Protein AF-A0A4D4MZA6-F1 (afdb_monomer)

Foldseek 3Di:
DDPVVVVVVVVVVVVVVVCVVVCVVCVQVVQQVVAQVQALHCLAHSVLVVLFDDPQKTWDHKDWDDDLVQLKIKIWTWIARPDPGDIDTQKTKMKGQDPVVVVVVVCVQPPPPDDWFWADAWPPFAFIQTQQLKTKHKFFQPQVQADPVRHTTIMIMIMHGDPSTNQFAFLSNVSSRLSNSQVSCVVNVRPTDRDDDDPGNRGGGRDNRNDDPDPPPPDDPPPPPPDDPPDDDPDDDPDDPDDDPDDDDDDDDDDDDDDDDDDDDD

Mean predicted aligned error: 15.17 Å

Radius of gyration: 28.89 Å; Cα contacts (8 Å, |Δi|>4): 393; chains: 1; bounding box: 54×80×99 Å

Solvent-accessible surface area (backbone atoms only — not comparable to full-atom values): 15591 Å² total; per-residue (Å²): 132,62,74,67,60,55,50,53,52,51,53,52,52,52,51,47,52,52,51,54,57,52,47,66,74,41,47,65,61,54,44,27,53,60,40,39,69,45,24,51,82,53,22,36,51,47,76,48,51,66,51,30,56,46,88,75,51,44,52,73,46,54,51,65,49,75,40,76,96,60,36,33,40,37,28,38,33,31,28,29,50,57,97,83,49,71,74,44,60,48,33,43,35,40,31,28,46,37,63,71,61,40,53,53,59,44,41,74,54,55,46,94,86,63,86,63,38,63,38,73,39,57,68,75,48,54,42,32,27,29,50,84,46,26,43,35,39,52,45,61,11,66,68,61,40,54,46,100,86,69,45,77,27,40,38,40,29,40,32,38,59,35,93,73,39,41,35,69,50,61,9,37,51,56,50,41,41,39,37,36,46,42,45,47,27,63,77,66,50,21,64,43,79,76,69,76,81,37,74,60,26,41,60,31,50,64,68,53,44,66,67,71,94,54,102,64,75,90,64,83,87,75,73,78,75,73,82,66,90,88,68,81,76,88,76,77,80,88,88,72,96,66,83,75,98,77,74,90,74,89,75,88,82,91,78,92,80,88,82,83,89,78,85,82,86,131

Nearest PDB structures (foldseek):
  1ysq-assembly1_A  TM=4.188E-01  e=9.452E-01  Escherichia coli
  9djt-assembly2_E  TM=2.466E-01  e=8.739E+00  Homo sapiens
  2chc-assembly1_A  TM=1.804E-01  e=5.087E+00  Mycobacterium tuberculosis H37Rv

pLDDT: mean 74.98, std 20.64, range [30.64, 96.38]

Sequence (266 aa):
MNPRTRRLLTWSVAAAVVLSGGAWTAEPYVQDWAVARDVCDGAVSRDTVDQLIPEDTHLKESRGRQIEQLGTYTCVLTAKQGDHARDWDLLAMSAYTRRDDQDLAFFDSFPEYGSATHTVLPGGLPGFVDRFRDVVLQVPCPDLGKDAEGRARRLVSRVSFAEDALVGAGGTAYRAAVSFTNTASKRLGCGADPLTLTRTAAAAALADPGRSDDPRGWFSPTRRRRPVPGLPEPACPTGWTGGCPGKAARRHRSRPATWTCRRRRG

Secondary structure (DSSP, 8-state):
--HHHHHHHHHHHHHHHHHHHHHHHHHHHHHHHHHHTTTTTTTS-HHHHHTTSPTTEEEEEEEEEEEGGGTEEEEEEEEEETTTSPPEEEEEEEEE-SHHHHHHHHHHHS-SSS----EEPGGG-SEEE-TT--EEEEEE-STT-B-TTSPBPEEEEEEEE-TTS-TTSTTHHHHHHHHHHHHHHHHTT--PPPP---HHHHHPPPP-SS--S-TTTT----S--PPPTTPPP-PPPTT--S--TT----------------PPP-

Structure (mmCIF, N/CA/C/O backbone):
data_AF-A0A4D4MZA6-F1
#
_entry.id   AF-A0A4D4MZA6-F1
#
loop_
_atom_site.group_PDB
_atom_site.id
_atom_site.type_symbol
_atom_site.label_atom_id
_atom_site.label_alt_id
_atom_site.label_comp_id
_atom_site.label_asym_id
_atom_site.label_entity_id
_atom_site.label_seq_id
_atom_site.pdbx_PDB_ins_code
_atom_site.Cartn_x
_atom_site.Cartn_y
_atom_site.Cartn_z
_atom_site.occupancy
_atom_site.B_iso_or_equiv
_atom_site.auth_seq_id
_atom_site.auth_comp_id
_atom_site.auth_asym_id
_atom_site.auth_atom_id
_atom_site.pdbx_PDB_model_num
ATOM 1 N N . MET A 1 1 ? 21.484 27.034 -55.627 1.00 57.16 1 MET A N 1
ATOM 2 C CA . MET A 1 1 ? 21.253 26.642 -54.216 1.00 57.16 1 MET A CA 1
ATOM 3 C C . MET A 1 1 ? 22.581 26.751 -53.474 1.00 57.16 1 MET A C 1
ATOM 5 O O . MET A 1 1 ? 23.556 26.166 -53.926 1.00 57.16 1 MET A O 1
ATOM 9 N N . ASN A 1 2 ? 22.662 27.584 -52.436 1.00 68.25 2 ASN A N 1
ATOM 10 C CA . ASN A 1 2 ? 23.925 27.965 -51.791 1.00 68.25 2 ASN A CA 1
ATOM 11 C C . ASN A 1 2 ? 24.508 26.765 -50.991 1.00 68.25 2 ASN A C 1
ATOM 13 O O . ASN A 1 2 ? 23.758 26.114 -50.264 1.00 68.25 2 ASN A O 1
ATOM 17 N N . PRO A 1 3 ? 25.808 26.421 -51.078 1.00 70.38 3 PRO A N 1
ATOM 18 C CA . PRO A 1 3 ? 26.388 25.272 -50.359 1.00 70.38 3 PRO A CA 1
ATOM 19 C C . PRO A 1 3 ? 26.167 25.296 -48.836 1.00 70.38 3 PRO A C 1
ATOM 21 O O . PRO A 1 3 ? 26.086 24.242 -48.203 1.00 70.38 3 PRO A O 1
ATOM 24 N N . ARG A 1 4 ? 26.004 26.488 -48.244 1.00 71.56 4 ARG A N 1
ATOM 25 C CA . ARG A 1 4 ? 25.686 26.659 -46.816 1.00 71.56 4 ARG A CA 1
ATOM 26 C C . ARG A 1 4 ? 24.278 26.185 -46.446 1.00 71.56 4 ARG A C 1
ATOM 28 O O . ARG A 1 4 ? 24.131 25.527 -45.419 1.00 71.56 4 ARG A O 1
ATOM 35 N N . THR A 1 5 ? 23.265 26.447 -47.277 1.00 74.12 5 THR A N 1
ATOM 36 C CA . THR A 1 5 ? 21.896 25.975 -47.006 1.00 74.12 5 THR A CA 1
ATOM 37 C C . THR A 1 5 ? 21.784 24.466 -47.152 1.00 74.12 5 THR A C 1
ATOM 39 O O . THR A 1 5 ? 21.076 23.844 -46.370 1.00 74.12 5 THR A O 1
ATOM 42 N N . ARG A 1 6 ? 22.540 23.852 -48.073 1.00 74.81 6 ARG A N 1
ATOM 43 C CA . ARG A 1 6 ? 22.561 22.389 -48.225 1.00 74.81 6 ARG A CA 1
ATOM 44 C C . ARG A 1 6 ? 23.160 21.695 -47.000 1.00 74.81 6 ARG A C 1
ATOM 46 O O . ARG A 1 6 ? 22.566 20.742 -46.522 1.00 74.81 6 ARG A O 1
ATOM 53 N N . ARG A 1 7 ? 24.276 22.209 -46.457 1.00 74.81 7 ARG A N 1
ATOM 54 C CA . ARG A 1 7 ? 24.866 21.686 -45.212 1.00 74.81 7 ARG A CA 1
ATOM 55 C C . ARG A 1 7 ? 23.891 21.799 -44.045 1.00 74.81 7 ARG A C 1
ATOM 57 O O . ARG A 1 7 ? 23.640 20.787 -43.407 1.00 74.81 7 ARG A O 1
ATOM 64 N N . LEU A 1 8 ? 23.328 22.982 -43.788 1.00 76.88 8 LEU A N 1
ATOM 65 C CA . LEU A 1 8 ? 22.387 23.181 -42.676 1.00 76.88 8 LEU A CA 1
ATOM 66 C C . LEU A 1 8 ? 21.216 22.193 -42.735 1.00 76.88 8 LEU A C 1
ATOM 68 O O . LEU A 1 8 ? 20.906 21.566 -41.730 1.00 76.88 8 LEU A O 1
ATOM 72 N N . LEU A 1 9 ? 20.648 21.975 -43.923 1.00 81.56 9 LEU A N 1
ATOM 73 C CA . LEU A 1 9 ? 19.556 21.023 -44.118 1.00 81.56 9 LEU A CA 1
ATOM 74 C C . LEU A 1 9 ? 19.982 19.578 -43.809 1.00 81.56 9 LEU A C 1
ATOM 76 O O . LEU A 1 9 ? 19.243 18.859 -43.145 1.00 81.56 9 LEU A O 1
ATOM 80 N N . THR A 1 10 ? 21.187 19.161 -44.216 1.00 79.81 10 THR A N 1
ATOM 81 C CA . THR A 1 10 ? 21.718 17.830 -43.876 1.00 79.81 10 THR A CA 1
ATOM 82 C C . THR A 1 10 ? 21.910 17.654 -42.369 1.00 79.81 10 THR A C 1
ATOM 84 O O . THR A 1 10 ? 21.546 16.610 -41.837 1.00 79.81 10 THR A O 1
ATOM 87 N N . TRP A 1 11 ? 22.438 18.665 -41.670 1.00 84.81 11 TRP A N 1
ATOM 88 C CA . TRP A 1 11 ? 22.611 18.621 -40.212 1.00 84.81 11 TRP A CA 1
ATOM 89 C C . TRP A 1 11 ? 21.267 18.567 -39.483 1.00 84.81 11 TRP A C 1
ATOM 91 O O . TRP A 1 11 ? 21.117 17.779 -38.555 1.00 84.81 11 TRP A O 1
ATOM 101 N N . SER A 1 12 ? 20.275 19.342 -39.927 1.00 81.12 12 SER A N 1
ATOM 102 C CA . SER A 1 12 ? 18.927 19.313 -39.354 1.00 81.12 12 SER A CA 1
ATOM 103 C C . SER A 1 12 ? 18.240 17.963 -39.557 1.00 81.12 12 SER A C 1
ATOM 105 O O . SER A 1 12 ? 17.648 17.443 -38.618 1.00 81.12 12 SER A O 1
ATOM 107 N N . VAL A 1 13 ? 18.351 17.366 -40.748 1.00 81.31 13 VAL A N 1
ATOM 108 C CA . VAL A 1 13 ? 17.790 16.033 -41.024 1.00 81.31 13 VAL A CA 1
ATOM 109 C C . VAL A 1 13 ? 18.506 14.961 -40.202 1.00 81.31 13 VAL A C 1
ATOM 111 O O . VAL A 1 13 ? 17.845 14.122 -39.603 1.00 81.31 13 VAL A O 1
ATOM 114 N N . ALA A 1 14 ? 19.837 15.008 -40.111 1.00 79.69 14 ALA A N 1
ATOM 115 C CA . ALA A 1 14 ? 20.598 14.067 -39.292 1.00 79.69 14 ALA A CA 1
ATOM 116 C C . ALA A 1 14 ? 20.238 14.185 -37.802 1.00 79.69 14 ALA A C 1
ATOM 118 O O . ALA A 1 14 ? 20.009 13.172 -37.147 1.00 79.69 14 ALA A O 1
ATOM 119 N N . ALA A 1 15 ? 20.119 15.410 -37.281 1.00 80.69 15 ALA A N 1
ATOM 120 C CA . ALA A 1 15 ? 19.679 15.650 -35.910 1.00 80.69 15 ALA A CA 1
ATOM 121 C C . ALA A 1 15 ? 18.252 15.138 -35.674 1.00 80.69 15 ALA A C 1
ATOM 123 O O . ALA A 1 15 ? 18.009 14.484 -34.667 1.00 80.69 15 ALA A O 1
ATOM 124 N N . ALA A 1 16 ? 17.329 15.372 -36.612 1.00 80.50 16 ALA A N 1
ATOM 125 C CA . ALA A 1 16 ? 15.967 14.857 -36.522 1.00 80.50 16 ALA A CA 1
ATOM 126 C C . ALA A 1 16 ? 15.946 13.323 -36.485 1.00 80.50 16 ALA A C 1
ATOM 128 O O . ALA A 1 16 ? 15.314 12.760 -35.605 1.00 80.50 16 ALA A O 1
ATOM 129 N N . VAL A 1 17 ? 16.694 12.643 -37.360 1.00 79.38 17 VAL A N 1
ATOM 130 C CA . VAL A 1 17 ? 16.766 11.171 -37.378 1.00 79.38 17 VAL A CA 1
ATOM 131 C C . VAL A 1 17 ? 17.346 10.617 -36.075 1.00 79.38 17 VAL A C 1
ATOM 133 O O . VAL A 1 17 ? 16.808 9.654 -35.535 1.00 79.38 17 VAL A O 1
ATOM 136 N N . VAL A 1 18 ? 18.404 11.232 -35.536 1.00 79.50 18 VAL A N 1
ATOM 137 C CA . VAL A 1 18 ? 19.003 10.809 -34.259 1.00 79.50 18 VAL A CA 1
ATOM 138 C C . VAL A 1 18 ? 18.040 11.037 -33.094 1.00 79.50 18 VAL A C 1
ATOM 140 O O . VAL A 1 18 ? 17.897 10.160 -32.246 1.00 79.50 18 VAL A O 1
ATOM 143 N N . LEU A 1 19 ? 17.343 12.174 -33.062 1.00 76.25 19 LEU A N 1
ATOM 144 C CA . LEU A 1 19 ? 16.351 12.467 -32.027 1.00 76.25 19 LEU A CA 1
ATOM 145 C C . LEU A 1 19 ? 15.137 11.537 -32.126 1.00 76.25 19 LEU A C 1
ATOM 147 O O . LEU A 1 19 ? 14.673 11.050 -31.102 1.00 76.25 19 LEU A O 1
ATOM 151 N N . SER A 1 20 ? 14.655 11.238 -33.334 1.00 68.12 20 SER A N 1
ATOM 152 C CA . SER A 1 20 ? 13.560 10.288 -33.551 1.00 68.12 20 SER A CA 1
ATOM 153 C C . SER A 1 20 ? 13.957 8.858 -33.179 1.00 68.12 20 SER A C 1
ATOM 155 O O . SER A 1 20 ? 13.184 8.167 -32.524 1.00 68.12 20 SER A O 1
ATOM 157 N N . GLY A 1 21 ? 15.168 8.421 -33.542 1.00 71.00 21 GLY A N 1
ATOM 158 C CA . GLY A 1 21 ? 15.683 7.099 -33.176 1.00 71.00 21 GLY A CA 1
ATOM 159 C C . GLY A 1 21 ? 15.911 6.951 -31.670 1.00 71.00 21 GLY A C 1
ATOM 160 O O . GLY A 1 21 ? 15.527 5.942 -31.088 1.00 71.00 21 GLY A O 1
ATOM 161 N N . GLY A 1 22 ? 16.469 7.980 -31.024 1.00 66.94 22 GLY A N 1
ATOM 162 C CA . GLY A 1 22 ? 16.662 8.001 -29.573 1.00 66.94 22 GLY A CA 1
ATOM 163 C C . GLY A 1 22 ? 15.349 8.075 -28.788 1.00 66.94 22 GLY A C 1
ATOM 164 O O . GLY A 1 22 ? 15.229 7.443 -27.739 1.00 66.94 22 GLY A O 1
ATOM 165 N N . ALA A 1 23 ? 14.346 8.791 -29.306 1.00 64.56 23 ALA A N 1
ATOM 166 C CA . ALA A 1 23 ? 13.026 8.884 -28.682 1.00 64.56 23 ALA A CA 1
ATOM 167 C C . ALA A 1 23 ? 12.333 7.517 -28.591 1.00 64.56 23 ALA A C 1
ATOM 169 O O . ALA A 1 23 ? 11.771 7.200 -27.548 1.00 64.56 23 ALA A O 1
ATOM 170 N N . TRP A 1 24 ? 12.443 6.685 -29.632 1.00 62.88 24 TRP A N 1
ATOM 171 C CA . TRP A 1 24 ? 11.825 5.355 -29.645 1.00 62.88 24 TRP A CA 1
ATOM 172 C C . TRP A 1 24 ? 12.423 4.414 -28.589 1.00 62.88 24 TRP A C 1
ATOM 174 O O . TRP A 1 24 ? 11.705 3.655 -27.950 1.00 62.88 24 TRP A O 1
ATOM 184 N N . THR A 1 25 ? 13.729 4.514 -28.326 1.00 67.56 25 THR A N 1
ATOM 185 C CA . THR A 1 25 ? 14.382 3.720 -27.269 1.00 67.56 25 THR A CA 1
ATOM 186 C C . THR A 1 25 ? 14.121 4.239 -25.852 1.00 67.56 25 THR A C 1
ATOM 188 O O . THR A 1 25 ? 14.259 3.490 -24.890 1.00 67.56 25 THR A O 1
ATOM 191 N N . ALA A 1 26 ? 13.768 5.519 -25.702 1.00 69.69 26 ALA A N 1
ATOM 192 C CA . ALA A 1 26 ? 13.556 6.147 -24.397 1.00 69.69 26 ALA A CA 1
ATOM 193 C C . ALA A 1 26 ? 12.104 6.050 -23.898 1.00 69.69 26 ALA A C 1
ATOM 195 O O . ALA A 1 26 ? 11.863 6.230 -22.705 1.00 69.69 26 ALA A O 1
ATOM 196 N N . GLU A 1 27 ? 11.150 5.769 -24.787 1.00 72.81 27 GLU A N 1
ATOM 197 C CA . GLU A 1 27 ? 9.716 5.696 -24.487 1.00 72.81 27 GLU A CA 1
ATOM 198 C C . GLU A 1 27 ? 9.363 4.813 -23.271 1.00 72.81 27 GLU A C 1
ATOM 200 O O . GLU A 1 27 ? 8.712 5.341 -22.361 1.00 72.81 27 GLU A O 1
ATOM 205 N N . PRO A 1 28 ? 9.838 3.551 -23.149 1.00 72.88 28 PRO A N 1
ATOM 206 C CA . PRO A 1 28 ? 9.502 2.719 -21.989 1.00 72.88 28 PRO A CA 1
ATOM 207 C C . PRO A 1 28 ? 10.051 3.296 -20.678 1.00 72.88 28 PRO A C 1
ATOM 209 O O . PRO A 1 28 ? 9.358 3.305 -19.669 1.00 72.88 28 PRO A O 1
ATOM 212 N N . TYR A 1 29 ? 11.249 3.885 -20.691 1.00 73.12 29 TYR A N 1
ATOM 213 C CA . TYR A 1 29 ? 11.849 4.484 -19.494 1.00 73.12 29 TYR A CA 1
ATOM 214 C C . TYR A 1 29 ? 11.121 5.748 -19.027 1.00 73.12 29 TYR A C 1
ATOM 216 O O . TYR A 1 29 ? 11.011 6.004 -17.825 1.00 73.12 29 TYR A O 1
ATOM 224 N N . VAL A 1 30 ? 10.631 6.562 -19.967 1.00 78.56 30 VAL A N 1
ATOM 225 C CA . VAL A 1 30 ? 9.827 7.749 -19.644 1.00 78.56 30 VAL A CA 1
ATOM 226 C C . VAL A 1 30 ? 8.478 7.327 -19.068 1.00 78.56 30 VAL A C 1
ATOM 228 O O . VAL A 1 30 ? 8.027 7.927 -18.089 1.00 78.56 30 VAL A O 1
ATOM 231 N N . GLN A 1 31 ? 7.861 6.288 -19.634 1.00 80.56 31 GLN A N 1
ATOM 232 C CA . GLN A 1 31 ? 6.619 5.717 -19.122 1.00 80.56 31 GLN A CA 1
ATOM 233 C C . GLN A 1 31 ? 6.806 5.139 -17.716 1.00 80.56 31 GLN A C 1
ATOM 235 O O . GLN A 1 31 ? 6.065 5.524 -16.811 1.00 80.56 31 GLN A O 1
ATOM 240 N N . ASP A 1 32 ? 7.834 4.317 -17.505 1.00 80.19 32 ASP A N 1
ATOM 241 C CA . ASP A 1 32 ? 8.166 3.738 -16.201 1.00 80.19 32 ASP A CA 1
ATOM 242 C C . ASP A 1 32 ? 8.314 4.821 -15.141 1.00 80.19 32 ASP A C 1
ATOM 244 O O . ASP A 1 32 ? 7.722 4.755 -14.067 1.00 80.19 32 ASP A O 1
ATOM 248 N N . TRP A 1 33 ? 9.066 5.871 -15.461 1.00 78.81 33 TRP A N 1
ATOM 249 C CA . TRP A 1 33 ? 9.281 6.982 -14.550 1.00 78.81 33 TRP A CA 1
ATOM 250 C C . TRP A 1 33 ? 8.007 7.781 -14.268 1.00 78.81 33 TRP A C 1
ATOM 252 O O . TRP A 1 33 ? 7.803 8.226 -13.136 1.00 78.81 33 TRP A O 1
ATOM 262 N N . ALA A 1 34 ? 7.152 7.978 -15.273 1.00 82.56 34 ALA A N 1
ATOM 263 C CA . ALA A 1 34 ? 5.881 8.671 -15.102 1.00 82.56 34 ALA A CA 1
ATOM 264 C C . ALA A 1 34 ? 4.933 7.872 -14.197 1.00 82.56 34 ALA A C 1
ATOM 266 O O . ALA A 1 34 ? 4.341 8.450 -13.287 1.00 82.56 34 ALA A O 1
ATOM 267 N N . VAL A 1 35 ? 4.845 6.552 -14.393 1.00 83.31 35 VAL A N 1
ATOM 268 C CA . VAL A 1 35 ? 4.013 5.657 -13.576 1.00 83.31 35 VAL A CA 1
ATOM 269 C C . VAL A 1 35 ? 4.578 5.529 -12.161 1.00 83.31 35 VAL A C 1
ATOM 271 O O . VAL A 1 35 ? 3.842 5.709 -11.195 1.00 83.31 35 VAL A O 1
ATOM 274 N N . ALA A 1 36 ? 5.886 5.297 -12.018 1.00 81.31 36 ALA A N 1
ATOM 275 C CA . ALA A 1 36 ? 6.556 5.089 -10.733 1.00 81.31 36 ALA A CA 1
ATOM 276 C C . ALA A 1 36 ? 6.450 6.289 -9.775 1.00 81.31 36 ALA A C 1
ATOM 278 O O . ALA A 1 36 ? 6.556 6.129 -8.559 1.00 81.31 36 ALA A O 1
ATOM 279 N N . ARG A 1 37 ? 6.268 7.503 -10.306 1.00 79.19 37 ARG A N 1
ATOM 280 C CA . ARG A 1 37 ? 6.181 8.736 -9.511 1.00 79.19 37 ARG A CA 1
ATOM 281 C C . ARG A 1 37 ? 4.917 8.857 -8.680 1.00 79.19 37 ARG A C 1
ATOM 283 O O . ARG A 1 37 ? 4.973 9.492 -7.631 1.00 79.19 37 ARG A O 1
ATOM 290 N N . ASP A 1 38 ? 3.816 8.295 -9.158 1.00 82.38 38 ASP A N 1
ATOM 291 C CA . ASP A 1 38 ? 2.501 8.470 -8.543 1.00 82.38 38 ASP A CA 1
ATOM 292 C C . ASP A 1 38 ? 1.745 7.143 -8.427 1.00 82.38 38 ASP A C 1
ATOM 294 O O . ASP A 1 38 ? 0.524 7.072 -8.564 1.00 82.38 38 ASP A O 1
ATOM 298 N N . VAL A 1 39 ? 2.483 6.057 -8.172 1.00 85.12 39 VAL A N 1
ATOM 299 C CA . VAL A 1 39 ? 1.888 4.731 -7.988 1.00 85.12 39 VAL A CA 1
ATOM 300 C C . VAL A 1 39 ? 0.905 4.780 -6.832 1.00 85.12 39 VAL A C 1
ATOM 302 O O . VAL A 1 39 ? 1.281 5.002 -5.674 1.00 85.12 39 VAL A O 1
ATOM 305 N N . CYS A 1 40 ? -0.359 4.520 -7.162 1.00 84.81 40 CYS A N 1
ATOM 306 C CA . CYS A 1 40 ? -1.449 4.491 -6.201 1.00 84.81 40 CYS A CA 1
ATOM 307 C C . CYS A 1 40 ? -1.552 5.785 -5.387 1.00 84.81 40 CYS A C 1
ATOM 309 O O . CYS A 1 40 ? -1.721 5.735 -4.163 1.00 84.81 40 CYS A O 1
ATOM 311 N N . ASP A 1 41 ? -1.403 6.922 -6.076 1.00 83.12 41 ASP A N 1
ATOM 312 C CA . ASP A 1 41 ? -1.450 8.274 -5.514 1.00 83.12 41 ASP A CA 1
ATOM 313 C C . ASP A 1 41 ? -0.369 8.482 -4.437 1.00 83.12 41 ASP A C 1
ATOM 315 O O . ASP A 1 41 ? -0.620 8.946 -3.319 1.00 83.12 41 ASP A O 1
ATOM 319 N N . GLY A 1 42 ? 0.841 8.011 -4.748 1.00 83.62 42 GLY A N 1
ATOM 320 C CA . GLY A 1 42 ? 2.006 8.054 -3.866 1.00 83.62 42 GLY A CA 1
ATOM 321 C C . GLY A 1 42 ? 1.967 7.062 -2.699 1.00 83.62 42 GLY A C 1
ATOM 322 O O . GLY A 1 42 ? 2.804 7.143 -1.799 1.00 83.62 42 GLY A O 1
ATOM 323 N N . ALA A 1 43 ? 1.021 6.119 -2.681 1.00 86.19 43 ALA A N 1
ATOM 324 C CA . ALA A 1 43 ? 0.945 5.099 -1.638 1.00 86.19 43 ALA A CA 1
ATOM 325 C C . ALA A 1 43 ? 2.127 4.124 -1.654 1.00 86.19 43 ALA A C 1
ATOM 327 O O . ALA A 1 43 ? 2.427 3.534 -0.618 1.00 86.19 43 ALA A O 1
ATOM 328 N N . VAL A 1 44 ? 2.810 3.955 -2.787 1.00 87.31 44 VAL A N 1
ATOM 329 C CA . VAL A 1 44 ? 4.002 3.106 -2.893 1.00 87.31 44 VAL A CA 1
ATOM 330 C C . VAL A 1 44 ? 5.155 3.958 -3.395 1.00 87.31 44 VAL A C 1
ATOM 332 O O . VAL A 1 44 ? 5.062 4.580 -4.449 1.00 87.31 44 VAL A O 1
ATOM 335 N N . SER A 1 45 ? 6.247 4.006 -2.630 1.00 86.75 45 SER A N 1
ATOM 336 C CA . SER A 1 45 ? 7.420 4.772 -3.041 1.00 86.75 45 SER A CA 1
ATOM 337 C C . SER A 1 45 ? 8.100 4.120 -4.239 1.00 86.75 45 SER A C 1
ATOM 339 O O . SER A 1 45 ? 8.151 2.892 -4.333 1.00 86.75 45 SER A O 1
ATOM 341 N N . ARG A 1 46 ? 8.707 4.939 -5.100 1.00 85.50 46 ARG A N 1
ATOM 342 C CA . ARG A 1 46 ? 9.512 4.462 -6.228 1.00 85.50 46 ARG A CA 1
ATOM 343 C C . ARG A 1 46 ? 10.553 3.423 -5.804 1.00 85.50 46 ARG A C 1
ATOM 345 O O . ARG A 1 46 ? 10.580 2.348 -6.376 1.00 85.50 46 ARG A O 1
ATOM 352 N N . ASP A 1 47 ? 11.308 3.680 -4.736 1.00 86.56 47 ASP A N 1
ATOM 353 C CA . ASP A 1 47 ? 12.312 2.727 -4.235 1.00 86.56 47 ASP A CA 1
ATOM 354 C C . ASP A 1 47 ? 11.710 1.373 -3.828 1.00 86.56 47 ASP A C 1
ATOM 356 O O . ASP A 1 47 ? 12.395 0.354 -3.854 1.00 86.56 47 ASP A O 1
ATOM 360 N N . THR A 1 48 ? 10.447 1.356 -3.391 1.00 87.88 48 THR A N 1
ATOM 361 C CA . THR A 1 48 ? 9.728 0.118 -3.063 1.00 87.88 48 THR A CA 1
ATOM 362 C C . THR A 1 48 ? 9.284 -0.587 -4.339 1.00 87.88 48 THR A C 1
ATOM 364 O O . THR A 1 48 ? 9.431 -1.798 -4.426 1.00 87.88 48 THR A O 1
ATOM 367 N N . VAL A 1 49 ? 8.797 0.158 -5.333 1.00 87.25 49 VAL A N 1
ATOM 368 C CA . VAL A 1 49 ? 8.431 -0.371 -6.655 1.00 87.25 49 VAL A CA 1
ATOM 369 C C . VAL A 1 49 ? 9.651 -0.976 -7.357 1.00 87.25 49 VAL A C 1
ATOM 371 O O . VAL A 1 49 ? 9.597 -2.133 -7.760 1.00 87.25 49 VAL 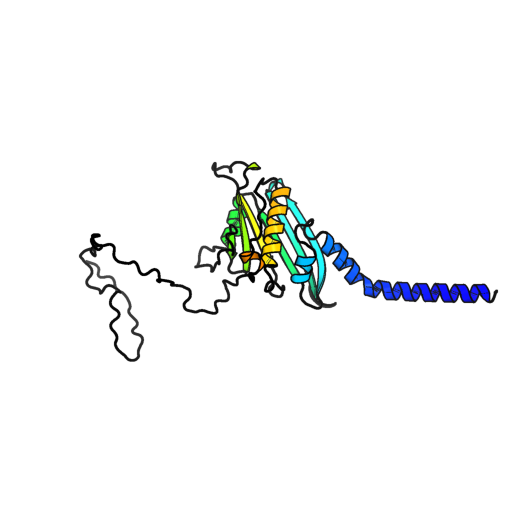A O 1
ATOM 374 N N . ASP A 1 50 ? 10.780 -0.268 -7.385 1.00 87.19 50 ASP A N 1
ATOM 375 C CA . ASP A 1 50 ? 12.040 -0.726 -7.988 1.00 87.19 50 ASP A CA 1
ATOM 376 C C . ASP A 1 50 ? 12.571 -2.014 -7.325 1.00 87.19 50 ASP A C 1
ATOM 378 O O . ASP A 1 50 ? 13.238 -2.820 -7.962 1.00 87.19 50 ASP A O 1
ATOM 382 N N . GLN A 1 51 ? 12.253 -2.240 -6.044 1.00 87.12 51 GLN A N 1
ATOM 383 C CA . GLN A 1 51 ? 12.604 -3.468 -5.319 1.00 87.12 51 GLN A CA 1
ATOM 384 C C . GLN A 1 51 ? 11.613 -4.619 -5.526 1.00 87.12 51 GLN A C 1
ATOM 386 O O . GLN A 1 51 ? 11.906 -5.729 -5.092 1.00 87.12 51 GLN A O 1
ATOM 391 N N . LEU A 1 52 ? 10.440 -4.365 -6.112 1.00 85.62 52 LEU A N 1
ATOM 392 C CA . LEU A 1 52 ? 9.424 -5.381 -6.409 1.00 85.62 52 LEU A CA 1
ATOM 393 C C . LEU A 1 52 ? 9.497 -5.862 -7.858 1.00 85.62 52 LEU A C 1
ATOM 395 O O . LEU A 1 52 ? 9.141 -7.010 -8.120 1.00 85.62 52 LEU A O 1
ATOM 399 N N . ILE A 1 53 ? 9.924 -4.994 -8.777 1.00 86.44 53 ILE A N 1
ATOM 400 C CA . ILE A 1 53 ? 9.944 -5.265 -10.213 1.00 86.44 53 ILE A CA 1
ATOM 401 C C . ILE A 1 53 ? 11.027 -6.314 -10.544 1.00 86.44 53 ILE A C 1
ATOM 403 O O . ILE A 1 53 ? 12.192 -6.106 -10.196 1.00 86.44 53 ILE A O 1
ATOM 407 N N . PRO A 1 54 ? 10.676 -7.426 -11.218 1.00 83.88 54 PRO A N 1
ATOM 408 C CA . PRO A 1 54 ? 11.652 -8.374 -11.757 1.00 83.88 54 PRO A CA 1
ATOM 409 C C . PRO A 1 54 ? 12.559 -7.735 -12.818 1.00 83.88 54 PRO A C 1
ATOM 411 O O . PRO A 1 54 ? 12.197 -6.739 -13.441 1.00 83.88 54 PRO A O 1
ATOM 414 N N . GLU A 1 55 ? 13.715 -8.339 -13.094 1.00 81.56 55 GLU A N 1
ATOM 415 C CA . GLU A 1 55 ? 14.569 -7.889 -14.204 1.00 81.56 55 GLU A CA 1
ATOM 416 C C . GLU A 1 55 ? 13.795 -7.887 -15.544 1.00 81.56 55 GLU A C 1
ATOM 418 O O . GLU A 1 55 ? 12.852 -8.660 -15.744 1.00 81.56 55 GLU A O 1
ATOM 423 N N . ASP A 1 56 ? 14.163 -6.966 -16.442 1.00 80.31 56 ASP A N 1
ATOM 424 C CA . ASP A 1 56 ? 13.567 -6.788 -17.780 1.00 80.31 56 ASP A CA 1
ATOM 425 C C . ASP A 1 56 ? 12.036 -6.572 -17.805 1.00 80.31 56 ASP A C 1
ATOM 427 O O . ASP A 1 56 ? 11.340 -6.922 -18.767 1.00 80.31 56 ASP A O 1
ATOM 431 N N . THR A 1 57 ? 11.495 -5.980 -16.738 1.00 84.00 57 THR A N 1
ATOM 432 C CA . THR A 1 57 ? 10.066 -5.679 -16.597 1.00 84.00 57 THR A CA 1
ATOM 433 C C . THR A 1 57 ? 9.820 -4.171 -16.565 1.00 84.00 57 THR A C 1
ATOM 435 O O . THR A 1 57 ? 10.478 -3.438 -15.831 1.00 84.00 57 THR A O 1
ATOM 438 N N . HIS A 1 58 ? 8.833 -3.720 -17.341 1.00 85.31 58 HIS A N 1
ATOM 439 C CA . HIS A 1 58 ? 8.428 -2.319 -17.447 1.00 85.31 58 HIS A CA 1
ATOM 440 C C . HIS A 1 58 ? 7.045 -2.103 -16.831 1.00 85.31 58 HIS A C 1
ATOM 442 O O . HIS A 1 58 ? 6.142 -2.936 -16.963 1.00 85.31 58 HIS A O 1
ATOM 448 N N . LEU A 1 59 ? 6.863 -0.970 -16.163 1.00 86.31 59 LEU A N 1
ATOM 449 C CA . LEU A 1 59 ? 5.581 -0.539 -15.636 1.00 86.31 59 LEU A CA 1
ATOM 450 C C . LEU A 1 59 ? 4.711 -0.020 -16.773 1.00 86.31 59 LEU A C 1
ATOM 452 O O . LEU A 1 59 ? 5.078 0.873 -17.533 1.00 86.31 59 LEU A O 1
ATOM 456 N N . LYS A 1 60 ? 3.495 -0.544 -16.851 1.00 86.38 60 LYS A N 1
ATOM 457 C CA . LYS A 1 60 ? 2.542 -0.112 -17.862 1.00 86.38 60 LYS A CA 1
ATOM 458 C C . LYS A 1 60 ? 1.674 1.021 -17.349 1.00 86.38 60 LYS A C 1
ATOM 460 O O . LYS A 1 60 ? 1.557 2.063 -17.991 1.00 86.38 60 LYS A O 1
ATOM 465 N N . GLU A 1 61 ? 1.032 0.794 -16.211 1.00 86.81 61 GLU A N 1
ATOM 466 C CA . GLU A 1 61 ? 0.032 1.703 -15.669 1.00 86.81 61 GLU A CA 1
ATOM 467 C C . GLU A 1 61 ? -0.204 1.463 -14.181 1.00 86.81 61 GLU A C 1
ATOM 469 O O . GLU A 1 61 ? -0.057 0.351 -13.678 1.00 86.81 61 GLU A O 1
ATOM 474 N N . SER A 1 62 ? -0.636 2.517 -13.493 1.00 89.81 62 SER A N 1
ATOM 475 C CA . SER A 1 62 ? -1.203 2.445 -12.152 1.00 89.81 62 SER A CA 1
ATOM 476 C C . SER A 1 62 ? -2.622 2.998 -12.204 1.00 89.81 62 SER A C 1
ATOM 478 O O . SER A 1 62 ? -2.845 4.093 -12.719 1.00 89.81 62 SER A O 1
ATOM 480 N N . ARG A 1 63 ? -3.596 2.236 -11.704 1.00 87.81 63 ARG A N 1
ATOM 481 C CA . ARG A 1 63 ? -5.004 2.644 -11.660 1.00 87.81 63 ARG A CA 1
ATOM 482 C C . ARG A 1 63 ? -5.508 2.638 -10.229 1.00 87.81 63 ARG A C 1
ATOM 484 O O . ARG A 1 63 ? -5.782 1.575 -9.676 1.00 87.81 63 ARG A O 1
ATOM 491 N N . GLY A 1 64 ? -5.676 3.828 -9.662 1.00 87.06 64 GLY A N 1
ATOM 492 C CA . GLY A 1 64 ? -6.400 4.049 -8.415 1.00 87.06 64 GLY A CA 1
ATOM 493 C C . GLY A 1 64 ? -7.893 4.264 -8.669 1.00 87.06 64 GLY A C 1
ATOM 494 O O . GLY A 1 64 ? -8.285 4.980 -9.590 1.00 87.06 64 GLY A O 1
ATOM 495 N N . ARG A 1 65 ? -8.751 3.664 -7.844 1.00 88.75 65 ARG A N 1
ATOM 496 C CA . ARG A 1 65 ? -10.192 3.932 -7.822 1.00 88.75 65 ARG A CA 1
ATOM 497 C C . ARG A 1 65 ? -10.662 4.060 -6.383 1.00 88.75 65 ARG A C 1
ATOM 499 O O . ARG A 1 65 ? -10.499 3.146 -5.582 1.00 88.75 65 ARG A O 1
ATOM 506 N N . GLN A 1 66 ? -11.285 5.189 -6.078 1.00 89.19 66 GLN A N 1
ATOM 507 C CA . GLN A 1 66 ? -11.956 5.432 -4.809 1.00 89.19 66 GLN A CA 1
ATOM 508 C C . GLN A 1 66 ? -13.461 5.503 -5.050 1.00 89.19 66 GLN A C 1
ATOM 510 O O . GLN A 1 66 ? -13.916 6.169 -5.980 1.00 89.19 66 GLN A O 1
ATOM 515 N N . ILE A 1 67 ? -14.231 4.814 -4.214 1.00 87.00 67 ILE A N 1
ATOM 516 C CA . ILE A 1 67 ? -15.688 4.922 -4.184 1.00 87.00 67 ILE A CA 1
ATOM 517 C C . ILE A 1 67 ? -16.072 5.279 -2.751 1.00 87.00 67 ILE A C 1
ATOM 519 O O . ILE A 1 67 ? -16.212 4.407 -1.895 1.00 87.00 67 ILE A O 1
ATOM 523 N N . GLU A 1 68 ? -16.208 6.577 -2.485 1.00 80.06 68 GLU A N 1
ATOM 524 C CA . GLU A 1 68 ? -16.454 7.121 -1.141 1.00 80.06 68 GLU A CA 1
ATOM 525 C C . GLU A 1 68 ? -17.712 6.539 -0.495 1.00 80.06 68 GLU A C 1
ATOM 527 O O . GLU A 1 68 ? -17.687 6.147 0.668 1.00 80.06 68 GLU A O 1
ATOM 532 N N . GLN A 1 69 ? -18.791 6.387 -1.268 1.00 80.75 69 GLN A N 1
ATOM 533 C CA . GLN A 1 69 ? -20.064 5.839 -0.791 1.00 80.75 69 GLN A CA 1
ATOM 534 C C . GLN A 1 69 ? -19.951 4.374 -0.342 1.00 80.75 69 GLN A C 1
ATOM 536 O O . GLN A 1 69 ? -20.763 3.897 0.453 1.00 80.75 69 GLN A O 1
ATOM 541 N N . LEU A 1 70 ? -18.955 3.651 -0.859 1.00 82.19 70 LEU A N 1
ATOM 542 C CA . LEU A 1 70 ? -18.661 2.271 -0.480 1.00 82.19 70 LEU A CA 1
ATOM 543 C C . LEU A 1 70 ? -17.500 2.183 0.517 1.00 82.19 70 LEU A C 1
ATOM 545 O O . LEU A 1 70 ? -17.185 1.100 0.993 1.00 82.19 70 LEU A O 1
ATOM 549 N N . GLY A 1 71 ? -16.868 3.306 0.876 1.00 88.62 71 GLY A N 1
ATOM 550 C CA . GLY A 1 71 ? -15.703 3.290 1.756 1.00 88.62 71 GLY A CA 1
ATOM 551 C C . GLY A 1 71 ? -14.571 2.422 1.200 1.00 88.62 71 GLY A C 1
ATOM 552 O O . GLY A 1 71 ? -13.869 1.760 1.965 1.00 88.62 71 GLY A O 1
ATOM 553 N N . THR A 1 72 ? -14.448 2.376 -0.130 1.00 92.44 72 THR A N 1
ATOM 554 C CA . THR A 1 72 ? -13.516 1.502 -0.841 1.00 92.44 72 THR A CA 1
ATOM 555 C C . THR A 1 72 ? -12.444 2.322 -1.539 1.00 92.44 72 THR A C 1
ATOM 557 O O . THR A 1 72 ? -12.745 3.298 -2.232 1.00 92.44 72 THR A O 1
ATOM 560 N N . TYR A 1 73 ? -11.198 1.883 -1.410 1.00 94.19 73 TYR A N 1
ATOM 561 C CA . TYR A 1 73 ? -10.073 2.377 -2.191 1.00 94.19 73 TYR A CA 1
ATOM 562 C C . TYR A 1 73 ? -9.290 1.198 -2.757 1.00 94.19 73 TYR A C 1
ATOM 564 O O . TYR A 1 73 ? -8.777 0.377 -2.004 1.00 94.19 73 TYR A O 1
ATOM 572 N N . THR A 1 74 ? -9.196 1.103 -4.077 1.00 93.56 74 THR A N 1
ATOM 573 C CA . THR A 1 74 ? -8.420 0.068 -4.766 1.00 93.56 74 THR A CA 1
ATOM 574 C C . THR A 1 74 ? -7.333 0.703 -5.602 1.00 93.56 74 THR A C 1
ATOM 576 O O . THR A 1 74 ? -7.561 1.747 -6.212 1.00 93.56 74 THR A O 1
ATOM 579 N N . CYS A 1 75 ? -6.190 0.046 -5.703 1.00 94.75 75 CYS A N 1
ATOM 580 C CA . CYS A 1 75 ? -5.178 0.382 -6.677 1.00 94.75 75 CYS A CA 1
ATOM 581 C C . CYS A 1 75 ? -4.559 -0.870 -7.283 1.00 94.75 75 CYS A C 1
ATOM 583 O O . CYS A 1 75 ? -4.223 -1.805 -6.561 1.00 94.75 75 CYS A O 1
ATOM 585 N N . VAL A 1 76 ? -4.370 -0.857 -8.598 1.00 93.38 76 VAL A N 1
ATOM 586 C CA . VAL A 1 76 ? -3.657 -1.906 -9.327 1.00 93.38 76 VAL A CA 1
ATOM 587 C C . VAL A 1 76 ? -2.482 -1.278 -10.066 1.00 93.38 76 VAL A C 1
ATOM 589 O O . VAL A 1 76 ? -2.648 -0.264 -10.745 1.00 93.38 76 VAL A O 1
ATOM 592 N N . LEU A 1 77 ? -1.296 -1.858 -9.904 1.00 92.50 77 LEU A N 1
ATOM 593 C CA . LEU A 1 77 ? -0.104 -1.556 -10.687 1.00 92.50 77 LEU A CA 1
ATOM 594 C C . LEU A 1 77 ? 0.141 -2.724 -11.634 1.00 92.50 77 LEU A C 1
ATOM 596 O O . LEU A 1 77 ? 0.372 -3.848 -11.189 1.00 92.50 77 LEU A O 1
ATOM 600 N N . THR A 1 78 ? 0.117 -2.441 -12.927 1.00 91.12 78 THR A N 1
ATOM 601 C CA . THR A 1 78 ? 0.272 -3.441 -13.978 1.00 91.12 78 THR A CA 1
ATOM 602 C C . THR A 1 78 ? 1.642 -3.284 -14.630 1.00 91.12 78 THR A C 1
ATOM 604 O O . THR A 1 78 ? 2.094 -2.168 -14.909 1.00 91.12 78 THR A O 1
ATOM 607 N N . ALA A 1 79 ? 2.297 -4.409 -14.886 1.00 89.06 79 ALA A N 1
ATOM 608 C CA . ALA A 1 79 ? 3.609 -4.490 -15.504 1.00 89.06 79 ALA A CA 1
ATOM 609 C C . ALA A 1 79 ? 3.577 -5.359 -16.771 1.00 89.06 79 ALA A C 1
ATOM 611 O O . ALA A 1 79 ? 2.622 -6.097 -17.027 1.00 89.06 79 ALA A O 1
ATOM 612 N N . LYS A 1 80 ? 4.630 -5.245 -17.580 1.00 86.75 80 LYS A N 1
ATOM 613 C CA . LYS A 1 80 ? 4.839 -6.003 -18.813 1.00 86.75 80 LYS A CA 1
ATOM 614 C C . LYS A 1 80 ? 6.292 -6.472 -18.883 1.00 86.75 80 LYS A C 1
ATOM 616 O O . LYS A 1 80 ? 7.204 -5.676 -18.678 1.00 86.75 80 LYS A O 1
ATOM 621 N N . GLN A 1 81 ? 6.506 -7.748 -19.199 1.00 82.94 81 GLN A N 1
ATOM 622 C CA . GLN A 1 81 ? 7.843 -8.342 -19.313 1.00 82.94 81 GLN A CA 1
ATOM 623 C C . GLN A 1 81 ? 8.253 -8.504 -20.785 1.00 82.94 81 GLN A C 1
ATOM 625 O O . GLN A 1 81 ? 7.758 -9.379 -21.490 1.00 82.94 81 GLN A O 1
ATOM 630 N N . GLY A 1 82 ? 9.155 -7.660 -21.281 1.00 72.00 82 GLY A N 1
ATOM 631 C CA . GLY A 1 82 ? 9.520 -7.641 -22.703 1.00 72.00 82 GLY A CA 1
ATOM 632 C C . GLY A 1 82 ? 8.361 -7.305 -23.663 1.00 72.00 82 GLY A C 1
ATOM 633 O O . GLY A 1 82 ? 7.203 -7.119 -23.281 1.00 72.00 82 GLY A O 1
ATOM 634 N N . ASP A 1 83 ? 8.657 -7.220 -24.960 1.00 67.50 83 ASP A N 1
ATOM 635 C CA . ASP A 1 83 ? 7.724 -6.636 -25.938 1.00 67.50 83 ASP A CA 1
ATOM 636 C C . ASP A 1 83 ? 6.515 -7.516 -26.295 1.00 67.50 83 ASP A C 1
ATOM 638 O O . ASP A 1 83 ? 5.484 -6.993 -26.733 1.00 67.50 83 ASP A O 1
ATOM 642 N N . HIS A 1 84 ? 6.598 -8.829 -26.060 1.00 57.47 84 HIS A N 1
ATOM 643 C CA . HIS A 1 84 ? 5.574 -9.809 -26.446 1.00 57.47 84 HIS A CA 1
ATOM 644 C C . HIS A 1 84 ? 4.832 -10.471 -25.275 1.00 57.47 84 HIS A C 1
ATOM 646 O O . HIS A 1 84 ? 3.952 -11.300 -25.522 1.00 57.47 84 HIS A O 1
ATOM 652 N N . ALA A 1 85 ? 5.139 -10.134 -24.018 1.00 66.56 85 ALA A N 1
ATOM 653 C CA . ALA A 1 85 ? 4.386 -10.687 -22.894 1.00 66.56 85 ALA A CA 1
ATOM 654 C C . ALA A 1 85 ? 3.019 -10.023 -22.722 1.00 66.56 85 ALA A C 1
ATOM 656 O O . ALA A 1 85 ? 2.776 -8.888 -23.147 1.00 66.56 85 ALA A O 1
ATOM 657 N N . ARG A 1 86 ? 2.127 -10.769 -22.064 1.00 75.75 86 ARG A N 1
ATOM 658 C CA . ARG A 1 86 ? 0.858 -10.247 -21.562 1.00 75.75 86 ARG A CA 1
ATOM 659 C C . ARG A 1 86 ? 1.127 -9.328 -20.378 1.00 75.75 86 ARG A C 1
ATOM 661 O O . ARG A 1 86 ? 2.056 -9.563 -19.609 1.00 75.75 86 ARG A O 1
ATOM 668 N N . ASP A 1 87 ? 0.283 -8.316 -20.242 1.00 84.88 87 ASP A N 1
ATOM 669 C CA . ASP A 1 87 ? 0.263 -7.499 -19.038 1.00 84.88 87 ASP A CA 1
ATOM 670 C C . ASP A 1 87 ? -0.172 -8.356 -17.843 1.00 84.88 87 ASP A C 1
ATOM 672 O O . ASP A 1 87 ? -1.008 -9.256 -17.990 1.00 84.88 87 ASP A O 1
ATOM 676 N N . TRP A 1 88 ? 0.371 -8.059 -16.670 1.00 85.69 88 TRP A N 1
ATOM 677 C CA . TRP A 1 88 ? 0.002 -8.716 -15.421 1.00 85.69 88 TRP A CA 1
ATOM 678 C C . TRP A 1 88 ? 0.041 -7.732 -14.255 1.00 85.69 88 TRP A C 1
ATOM 680 O O . TRP A 1 88 ? 0.747 -6.722 -14.289 1.00 85.69 88 TRP A O 1
ATOM 690 N N . ASP A 1 89 ? -0.747 -8.020 -13.224 1.00 88.88 89 ASP A N 1
ATOM 691 C CA . ASP A 1 89 ? -0.854 -7.163 -12.049 1.00 88.88 89 ASP A CA 1
ATOM 692 C C . ASP A 1 89 ? 0.314 -7.443 -11.105 1.00 88.88 89 ASP A C 1
ATOM 694 O O . ASP A 1 89 ? 0.335 -8.449 -10.400 1.00 88.88 89 ASP A O 1
ATOM 698 N N . LEU A 1 90 ? 1.292 -6.536 -11.100 1.00 89.38 90 LEU A N 1
ATOM 699 C CA . LEU A 1 90 ? 2.454 -6.600 -10.217 1.00 89.38 90 LEU A CA 1
ATOM 700 C C . LEU A 1 90 ? 2.062 -6.429 -8.754 1.00 89.38 90 LEU A C 1
ATOM 702 O O . LEU A 1 90 ? 2.601 -7.091 -7.863 1.00 89.38 90 LEU A O 1
ATOM 706 N N . LEU A 1 91 ? 1.116 -5.525 -8.522 1.00 91.88 91 LEU A N 1
ATOM 707 C CA . LEU A 1 91 ? 0.631 -5.178 -7.203 1.00 91.88 91 LEU A CA 1
ATOM 708 C C . LEU A 1 91 ? -0.863 -4.884 -7.291 1.00 91.88 91 LEU A C 1
ATOM 710 O O . LEU A 1 91 ? -1.279 -3.995 -8.034 1.00 91.88 91 LEU A O 1
ATOM 714 N N . ALA A 1 92 ? -1.661 -5.588 -6.497 1.00 93.75 92 ALA A N 1
ATOM 715 C CA . ALA A 1 92 ? -3.087 -5.332 -6.357 1.00 93.75 92 ALA A CA 1
ATOM 716 C C . ALA A 1 92 ? -3.400 -5.015 -4.896 1.00 93.75 92 ALA A C 1
ATOM 718 O O . ALA A 1 92 ? -3.154 -5.815 -3.994 1.00 93.75 92 ALA A O 1
ATOM 719 N N . MET A 1 93 ? -3.929 -3.822 -4.655 1.00 95.25 93 MET A N 1
ATOM 720 C CA . MET A 1 93 ? -4.184 -3.300 -3.321 1.00 95.25 93 MET A CA 1
ATOM 721 C C . MET A 1 93 ? -5.624 -2.856 -3.187 1.00 95.25 93 MET A C 1
ATOM 723 O O . MET A 1 93 ? -6.182 -2.197 -4.062 1.00 95.25 93 MET A O 1
ATOM 727 N N . SER A 1 94 ? -6.222 -3.172 -2.054 1.00 95.06 94 SER A N 1
ATOM 728 C CA . SER A 1 94 ? -7.601 -2.816 -1.760 1.00 95.06 94 SER A CA 1
ATOM 729 C C . SER A 1 94 ? -7.753 -2.474 -0.295 1.00 95.06 94 SER A C 1
ATOM 731 O O . SER A 1 94 ? -7.157 -3.126 0.559 1.00 95.06 94 SER A O 1
ATOM 733 N N . ALA A 1 95 ? -8.558 -1.468 0.002 1.00 96.00 95 ALA A N 1
ATOM 734 C CA . ALA A 1 95 ? -8.871 -1.038 1.346 1.00 96.00 95 ALA A CA 1
ATOM 735 C C . ALA A 1 95 ? -10.371 -0.782 1.493 1.00 96.00 95 ALA A C 1
ATOM 737 O O . ALA A 1 95 ? -10.997 -0.191 0.610 1.00 96.00 95 ALA A O 1
ATOM 738 N N . TYR A 1 96 ? -10.921 -1.210 2.626 1.00 94.31 96 TYR A N 1
ATOM 739 C CA . TYR A 1 96 ? -12.353 -1.249 2.893 1.00 94.31 96 TYR A CA 1
ATOM 740 C C . TYR A 1 96 ? -12.652 -0.747 4.305 1.00 94.31 96 TYR A C 1
ATOM 742 O O . TYR A 1 96 ? -12.060 -1.225 5.279 1.00 94.31 96 TYR A O 1
ATOM 750 N N . THR A 1 97 ? -13.612 0.169 4.444 1.00 92.06 97 THR A N 1
ATOM 751 C CA . THR A 1 97 ? -14.127 0.621 5.755 1.00 92.06 97 THR A CA 1
ATOM 752 C C . THR A 1 97 ? -15.532 0.116 6.070 1.00 92.06 97 THR A C 1
ATOM 754 O O . THR A 1 97 ? -15.972 0.183 7.222 1.00 92.06 97 THR A O 1
ATOM 757 N N . ARG A 1 98 ? -16.246 -0.408 5.069 1.00 88.69 98 ARG A N 1
ATOM 758 C CA . ARG A 1 98 ? -17.552 -1.044 5.245 1.00 88.69 98 ARG A CA 1
ATOM 759 C C . ARG A 1 98 ? -17.402 -2.495 5.670 1.00 88.69 98 ARG A C 1
ATOM 761 O O . ARG A 1 98 ? -16.553 -3.217 5.164 1.00 88.69 98 ARG A O 1
ATOM 768 N N . ARG A 1 99 ? -18.283 -2.920 6.571 1.00 86.56 99 ARG A N 1
ATOM 769 C CA . ARG A 1 99 ? -18.291 -4.275 7.118 1.00 86.56 99 ARG A CA 1
ATOM 770 C C . ARG A 1 99 ? -18.493 -5.341 6.041 1.00 86.56 99 ARG A C 1
ATOM 772 O O . ARG A 1 99 ? -17.736 -6.295 6.031 1.00 86.56 99 ARG A O 1
ATOM 779 N N . ASP A 1 100 ? -19.465 -5.166 5.148 1.00 85.56 100 ASP A N 1
ATOM 780 C CA . ASP A 1 100 ? -19.787 -6.182 4.134 1.00 85.56 100 ASP A CA 1
ATOM 781 C C . ASP A 1 100 ? -18.568 -6.509 3.258 1.00 85.56 100 ASP A C 1
ATOM 783 O O . ASP A 1 100 ? -18.246 -7.672 3.038 1.00 85.56 100 ASP A O 1
ATOM 787 N N . ASP A 1 101 ? -17.836 -5.478 2.830 1.00 85.56 101 ASP A N 1
ATOM 788 C CA . ASP A 1 101 ? -16.629 -5.636 2.015 1.00 85.56 101 ASP A CA 1
ATOM 789 C C . ASP A 1 101 ? -15.467 -6.245 2.815 1.00 85.56 101 ASP A C 1
ATOM 791 O O . ASP A 1 101 ? -14.678 -7.026 2.285 1.00 85.56 101 ASP A O 1
ATOM 795 N N . GLN A 1 102 ? -15.373 -5.927 4.111 1.00 86.88 102 GLN A N 1
ATOM 796 C CA . GLN A 1 102 ? -14.414 -6.569 5.011 1.00 86.88 102 GLN A CA 1
ATOM 797 C C . GLN A 1 102 ? -14.728 -8.048 5.183 1.00 86.88 102 GLN A C 1
ATOM 799 O O . GLN A 1 102 ? -13.823 -8.867 5.073 1.00 86.88 102 GLN A O 1
ATOM 804 N N . ASP A 1 103 ? -15.992 -8.386 5.435 1.00 85.00 103 ASP A N 1
ATOM 805 C CA . ASP A 1 103 ? -16.445 -9.758 5.621 1.00 85.00 103 ASP A CA 1
ATOM 806 C C . ASP A 1 103 ? -16.164 -10.563 4.340 1.00 85.00 103 ASP A C 1
ATOM 808 O O . ASP A 1 103 ? -15.594 -11.646 4.431 1.00 85.00 103 ASP A O 1
ATOM 812 N N . LEU A 1 104 ? -16.422 -10.005 3.148 1.00 81.31 104 LEU A N 1
ATOM 813 C CA . LEU A 1 104 ? -16.047 -10.618 1.864 1.00 81.31 104 LEU A CA 1
ATOM 814 C C . LEU A 1 104 ? -14.533 -10.847 1.729 1.00 81.31 104 LEU A C 1
ATOM 816 O O . LEU A 1 104 ? -14.111 -11.953 1.395 1.00 81.31 104 LEU A O 1
ATOM 820 N N . ALA A 1 105 ? -13.709 -9.842 2.037 1.00 78.25 105 ALA A N 1
ATOM 821 C CA . ALA A 1 105 ? -12.254 -9.994 2.008 1.00 78.25 105 ALA A CA 1
ATOM 822 C C . ALA A 1 105 ? -11.757 -11.042 3.025 1.00 78.25 105 ALA A C 1
ATOM 824 O O . ALA A 1 105 ? -10.799 -11.768 2.759 1.00 78.25 105 ALA A O 1
ATOM 825 N N . PHE A 1 106 ? -12.418 -11.153 4.181 1.00 81.31 106 PHE A N 1
ATOM 826 C CA . PHE A 1 106 ? -12.121 -12.168 5.187 1.00 81.31 106 PHE A CA 1
ATOM 827 C C . PHE A 1 106 ? -12.581 -13.564 4.773 1.00 81.31 106 PHE A C 1
ATOM 829 O O . PHE A 1 106 ? -11.876 -14.517 5.088 1.00 81.31 106 PHE A O 1
ATOM 836 N N . PHE A 1 107 ? -13.702 -13.712 4.065 1.00 81.56 107 PHE A N 1
ATOM 837 C CA . PHE A 1 107 ? -14.155 -15.008 3.550 1.00 81.56 107 PHE A CA 1
ATOM 838 C C . PHE A 1 107 ? -13.145 -15.628 2.575 1.00 81.56 107 PHE A C 1
ATOM 840 O O . PHE A 1 107 ? -12.934 -16.840 2.615 1.00 81.56 107 PHE A O 1
ATOM 847 N N . ASP A 1 108 ? -12.462 -14.811 1.766 1.00 75.62 108 ASP A N 1
ATOM 848 C CA . ASP A 1 108 ? -11.369 -15.274 0.899 1.00 75.62 108 ASP A CA 1
ATOM 849 C C . ASP A 1 108 ? -10.180 -15.818 1.707 1.00 75.62 108 ASP A C 1
ATOM 851 O O . ASP A 1 108 ? -9.589 -16.843 1.355 1.00 75.62 108 ASP A O 1
ATOM 855 N N . SER A 1 109 ? -9.830 -15.137 2.804 1.00 75.88 109 SER A N 1
ATOM 856 C CA . SER A 1 109 ? -8.743 -15.554 3.697 1.00 75.88 109 SER A CA 1
ATOM 857 C C . SER A 1 109 ? -9.130 -16.785 4.527 1.00 75.88 109 SER A C 1
ATOM 859 O O . SER A 1 109 ? -8.341 -17.718 4.659 1.00 75.88 109 SER A O 1
ATOM 861 N N . PHE A 1 110 ? -10.359 -16.828 5.044 1.00 78.62 110 PHE A N 1
ATOM 862 C CA . PHE A 1 110 ? -10.879 -17.836 5.968 1.00 78.62 110 PHE A CA 1
ATOM 863 C C . PHE A 1 110 ? -12.102 -18.564 5.377 1.00 78.62 110 PHE A C 1
ATOM 865 O O . PHE A 1 110 ? -13.227 -18.366 5.845 1.00 78.62 110 PHE A O 1
ATOM 872 N N . PRO A 1 111 ? -11.913 -19.429 4.366 1.00 73.12 111 PRO A N 1
ATOM 873 C CA . PRO A 1 111 ? -13.007 -20.197 3.789 1.00 73.12 111 PRO A CA 1
ATOM 874 C C . PRO A 1 111 ? -13.628 -21.152 4.818 1.00 73.12 111 PRO A C 1
ATOM 876 O O . PRO A 1 111 ? -12.928 -21.749 5.635 1.00 73.12 111 PRO A O 1
ATOM 879 N N . GLU A 1 112 ? -14.943 -21.369 4.723 1.00 68.12 112 GLU A N 1
ATOM 880 C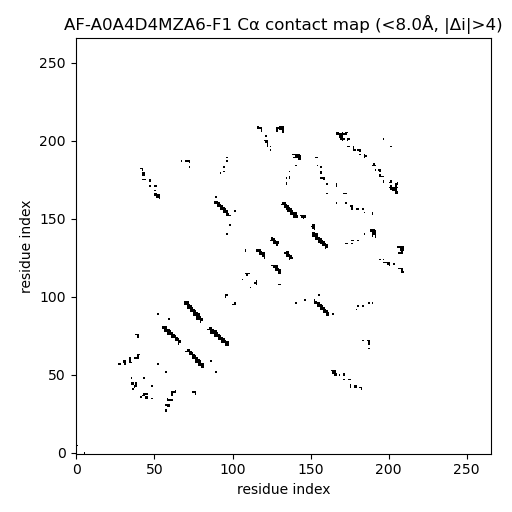 CA . GLU A 1 112 ? -15.706 -22.230 5.647 1.00 68.12 112 GLU A CA 1
ATOM 881 C C . GLU A 1 112 ? -15.233 -23.698 5.659 1.00 68.12 112 GLU A C 1
ATOM 883 O O . GLU A 1 112 ? -15.427 -24.421 6.638 1.00 68.12 112 GLU A O 1
ATOM 888 N N . TYR A 1 113 ? -14.580 -24.145 4.582 1.00 60.06 113 TYR A N 1
ATOM 889 C CA . TYR A 1 113 ? -14.141 -25.525 4.386 1.00 60.06 113 TYR A CA 1
ATOM 890 C C . TYR A 1 113 ? -12.615 -25.653 4.468 1.00 60.06 113 TYR A C 1
ATOM 892 O O . TYR A 1 113 ? -11.938 -25.872 3.465 1.00 60.06 113 TYR A O 1
ATOM 900 N N . GLY A 1 114 ? -12.057 -25.548 5.675 1.00 59.91 114 GLY A N 1
ATOM 901 C CA . GLY A 1 114 ? -10.675 -25.952 5.949 1.00 59.91 114 GLY A CA 1
ATOM 902 C C . GLY A 1 114 ? -9.916 -25.035 6.901 1.00 59.91 114 GLY A C 1
ATOM 903 O O . GLY A 1 114 ? -10.390 -23.981 7.306 1.00 59.91 114 GLY A O 1
ATOM 904 N N . SER A 1 115 ? -8.704 -25.450 7.271 1.00 59.16 115 SER A N 1
ATOM 905 C CA . SER A 1 115 ? -7.759 -24.587 7.976 1.00 59.16 115 SER A CA 1
ATOM 906 C C . SER A 1 115 ? -6.942 -23.807 6.954 1.00 59.16 115 SER A C 1
ATOM 908 O O . SER A 1 115 ? -6.020 -24.359 6.348 1.00 59.16 115 SER A O 1
ATOM 910 N N . ALA A 1 116 ? -7.270 -22.539 6.737 1.00 68.88 116 ALA A N 1
ATOM 911 C CA . ALA A 1 116 ? -6.406 -21.681 5.947 1.00 68.88 116 ALA A CA 1
ATOM 912 C C . ALA A 1 116 ? -5.130 -21.359 6.743 1.00 68.88 116 ALA A C 1
ATOM 914 O O . ALA A 1 116 ? -5.181 -21.060 7.938 1.00 68.88 116 ALA A O 1
ATOM 915 N N . THR A 1 117 ? -3.967 -21.507 6.108 1.00 80.75 117 THR A N 1
ATOM 916 C CA . THR A 1 117 ? -2.668 -21.268 6.746 1.00 80.75 117 THR A CA 1
ATOM 917 C C . THR A 1 117 ? -2.366 -19.783 6.737 1.00 80.75 117 THR A C 1
ATOM 919 O O . THR A 1 117 ? -2.427 -19.142 5.691 1.00 80.75 117 THR A O 1
ATOM 922 N N . HIS A 1 118 ? -2.125 -19.204 7.911 1.00 85.56 118 HIS A N 1
ATOM 923 C CA . HIS A 1 118 ? -1.904 -17.767 8.085 1.00 85.56 118 HIS A CA 1
ATOM 924 C C . HIS A 1 118 ? -0.700 -17.554 8.990 1.00 85.56 118 HIS A C 1
ATOM 926 O O . HIS A 1 118 ? -0.447 -18.350 9.897 1.00 85.56 118 HIS A O 1
ATOM 932 N N . THR A 1 119 ? 0.027 -16.465 8.770 1.00 89.12 119 THR A N 1
ATOM 933 C CA . THR A 1 119 ? 1.152 -16.068 9.621 1.00 89.12 119 THR A CA 1
ATOM 934 C C . THR A 1 119 ? 0.922 -14.665 10.154 1.00 89.12 119 THR A C 1
ATOM 936 O O . THR A 1 119 ? 0.569 -13.763 9.404 1.00 89.12 119 THR A O 1
ATOM 939 N N . VAL A 1 120 ? 1.114 -14.463 11.457 1.00 91.69 120 VAL A N 1
ATOM 940 C CA . VAL A 1 120 ? 1.032 -13.125 12.059 1.00 91.69 120 VAL A CA 1
ATOM 941 C C . VAL A 1 120 ? 2.115 -12.216 11.488 1.00 91.69 120 VAL A C 1
ATOM 943 O O . VAL A 1 120 ? 3.235 -12.663 11.231 1.00 91.69 120 VAL A O 1
ATOM 946 N N . LEU A 1 121 ? 1.803 -10.934 11.309 1.00 92.38 121 LEU A N 1
ATOM 947 C CA . LEU A 1 121 ? 2.789 -10.003 10.777 1.00 92.38 121 LEU A CA 1
ATOM 948 C C . LEU A 1 121 ? 3.958 -9.795 11.754 1.00 92.38 121 LEU A C 1
ATOM 950 O O . LEU A 1 121 ? 3.767 -9.752 12.977 1.00 92.38 121 LEU A O 1
ATOM 954 N N . PRO A 1 122 ? 5.189 -9.642 11.236 1.00 89.56 122 PRO A N 1
ATOM 955 C CA . PRO A 1 122 ? 6.354 -9.412 12.071 1.00 89.56 122 PRO A CA 1
ATOM 956 C C . PRO A 1 122 ? 6.256 -8.074 12.807 1.00 89.56 122 PRO A C 1
ATOM 958 O O . PRO A 1 122 ? 5.692 -7.095 12.320 1.00 89.56 122 PRO A O 1
ATOM 961 N N . GLY A 1 123 ? 6.857 -8.019 13.996 1.00 87.62 123 GLY A N 1
ATOM 962 C CA . GLY A 1 123 ? 7.030 -6.761 14.718 1.00 87.62 123 GLY A CA 1
ATOM 963 C C . GLY A 1 123 ? 5.743 -6.126 15.254 1.00 87.62 123 GLY A C 1
ATOM 964 O O . GLY A 1 123 ? 5.751 -4.931 15.528 1.00 87.62 123 GLY A O 1
ATOM 965 N N . GLY A 1 124 ? 4.665 -6.903 15.408 1.00 88.06 124 GLY A N 1
ATOM 966 C CA . GLY A 1 124 ? 3.428 -6.455 16.057 1.00 88.06 124 GLY A CA 1
ATOM 967 C C . GLY A 1 124 ? 2.503 -5.613 15.178 1.00 88.06 124 GLY A C 1
ATOM 968 O O . GLY A 1 124 ? 1.592 -4.981 15.708 1.00 88.06 124 GLY A O 1
ATOM 969 N N . LEU A 1 125 ? 2.718 -5.595 13.858 1.00 93.25 125 LEU A N 1
ATOM 970 C CA . LEU A 1 125 ? 1.773 -4.976 12.931 1.00 93.25 125 LEU A CA 1
ATOM 971 C C . LEU A 1 125 ? 0.390 -5.648 13.050 1.00 93.25 125 LEU A C 1
ATOM 973 O O . LEU A 1 125 ? 0.319 -6.877 13.158 1.00 93.25 125 LEU A O 1
ATOM 977 N N . PRO A 1 126 ? -0.710 -4.87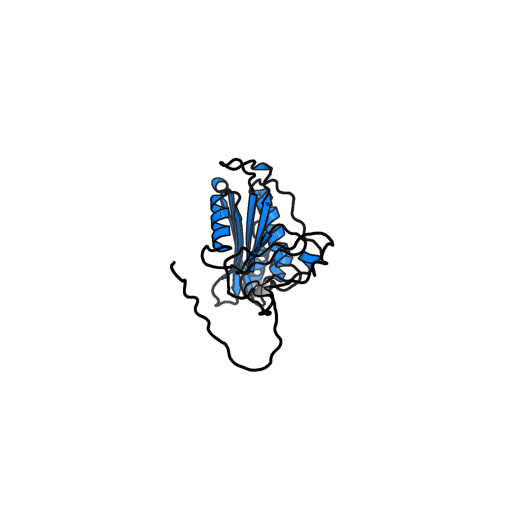7 13.032 1.00 93.50 126 PRO A N 1
ATOM 978 C CA . PRO A 1 126 ? -2.036 -5.413 13.299 1.00 93.50 126 PRO A CA 1
ATOM 979 C C . PRO A 1 126 ? -2.594 -6.100 12.048 1.00 93.50 126 PRO A C 1
ATOM 981 O O . PRO A 1 126 ? -3.218 -5.467 11.200 1.00 93.50 126 PRO A O 1
ATOM 984 N N . GLY A 1 127 ? -2.336 -7.400 11.911 1.00 92.81 127 GLY A N 1
ATOM 985 C CA . GLY A 1 127 ? -2.739 -8.149 10.726 1.00 92.81 127 GLY A CA 1
ATOM 986 C C . GLY A 1 127 ? -2.063 -9.508 10.574 1.00 92.81 127 GLY A C 1
ATOM 987 O O . GLY A 1 127 ? -1.444 -10.030 11.507 1.00 92.81 127 GLY A O 1
ATOM 988 N N . PHE A 1 128 ? -2.175 -10.077 9.378 1.00 92.88 128 PHE A N 1
ATOM 989 C CA . PHE A 1 128 ? -1.599 -11.371 9.016 1.00 92.88 128 PHE A CA 1
ATOM 990 C C . PHE A 1 128 ? -1.204 -11.413 7.535 1.00 92.88 128 PHE A C 1
ATOM 992 O O . PHE A 1 128 ? -1.603 -10.566 6.742 1.00 92.88 128 PHE A O 1
ATOM 999 N N . VAL A 1 129 ? -0.396 -12.409 7.188 1.00 92.12 129 VAL A N 1
ATOM 1000 C CA . VAL A 1 129 ? -0.191 -12.874 5.818 1.00 92.12 129 VAL A CA 1
ATOM 1001 C C . VAL A 1 129 ? -1.061 -14.107 5.618 1.00 92.12 129 VAL A C 1
ATOM 1003 O O . VAL A 1 129 ? -1.001 -15.031 6.441 1.00 92.12 129 VAL A O 1
ATOM 1006 N N . ASP A 1 130 ? -1.884 -14.109 4.577 1.00 89.19 130 ASP A N 1
ATOM 1007 C CA . ASP A 1 130 ? -2.791 -15.214 4.274 1.00 89.19 130 ASP A CA 1
ATOM 1008 C C . ASP A 1 130 ? -2.120 -16.314 3.424 1.00 89.19 130 ASP A C 1
ATOM 1010 O O . ASP A 1 130 ? -0.928 -16.268 3.108 1.00 89.19 130 ASP A O 1
ATOM 1014 N N . ARG A 1 131 ? -2.893 -17.336 3.047 1.00 85.31 131 ARG A N 1
ATOM 1015 C CA . ARG A 1 131 ? -2.425 -18.459 2.213 1.00 85.31 131 ARG A CA 1
ATOM 1016 C C . ARG A 1 131 ? -2.021 -18.059 0.789 1.00 85.31 131 ARG A C 1
ATOM 1018 O O . ARG A 1 131 ? -1.312 -18.825 0.144 1.00 85.31 131 ARG A O 1
ATOM 1025 N N . PHE A 1 132 ? -2.508 -16.923 0.296 1.00 85.38 132 PHE A N 1
ATOM 1026 C CA . PHE A 1 132 ? -2.192 -16.364 -1.018 1.00 85.38 132 PHE A CA 1
ATOM 1027 C C . PHE A 1 132 ? -0.985 -15.422 -0.961 1.00 85.38 132 PHE A C 1
ATOM 1029 O O . PHE A 1 132 ? -0.567 -14.906 -1.990 1.00 85.38 132 PHE A O 1
ATOM 1036 N N . ARG A 1 133 ? -0.370 -15.284 0.225 1.00 89.12 133 ARG A N 1
ATOM 1037 C CA . ARG A 1 133 ? 0.736 -14.365 0.523 1.00 89.12 133 ARG A CA 1
ATOM 1038 C C . ARG A 1 133 ? 0.309 -12.900 0.499 1.00 89.12 133 ARG A C 1
ATOM 1040 O O . ARG A 1 133 ? 1.165 -12.015 0.436 1.00 89.12 133 ARG A O 1
ATOM 1047 N N . ASP A 1 134 ? -0.984 -12.640 0.648 1.00 91.88 134 ASP A N 1
ATOM 1048 C CA . ASP A 1 134 ? -1.488 -11.283 0.748 1.00 91.88 134 ASP A CA 1
ATOM 1049 C C . ASP A 1 134 ? -1.230 -10.749 2.150 1.00 91.88 134 ASP A C 1
ATOM 1051 O O . ASP A 1 134 ? -1.480 -11.415 3.159 1.00 91.88 134 ASP A O 1
ATOM 1055 N N . VAL A 1 135 ? -0.733 -9.518 2.221 1.00 94.19 135 VAL A N 1
ATOM 1056 C CA . VAL A 1 135 ? -0.570 -8.808 3.486 1.00 94.19 135 VAL A CA 1
ATOM 1057 C C . VAL A 1 135 ? -1.896 -8.142 3.825 1.00 94.19 135 VAL A C 1
ATOM 1059 O O . VAL A 1 135 ? -2.310 -7.193 3.158 1.00 94.19 135 VAL A O 1
ATOM 1062 N N . VAL A 1 136 ? -2.546 -8.626 4.882 1.00 94.38 136 VAL A N 1
ATOM 1063 C CA . VAL A 1 136 ? -3.810 -8.091 5.389 1.00 94.38 136 VAL A CA 1
ATOM 1064 C C . VAL A 1 136 ? -3.543 -7.306 6.668 1.00 94.38 136 VAL A C 1
ATOM 1066 O O . VAL A 1 136 ? -3.145 -7.877 7.682 1.00 94.38 136 VAL A O 1
ATOM 1069 N N . LEU A 1 137 ? -3.773 -5.994 6.633 1.00 95.50 137 LEU A N 1
ATOM 1070 C CA . LEU A 1 137 ? -3.664 -5.090 7.781 1.00 95.50 137 LEU A CA 1
ATOM 1071 C C . LEU A 1 137 ? -5.050 -4.610 8.201 1.00 95.50 137 LEU A C 1
ATOM 1073 O O . LEU A 1 137 ? -5.858 -4.212 7.362 1.00 95.50 137 LEU A O 1
ATOM 1077 N N . GLN A 1 138 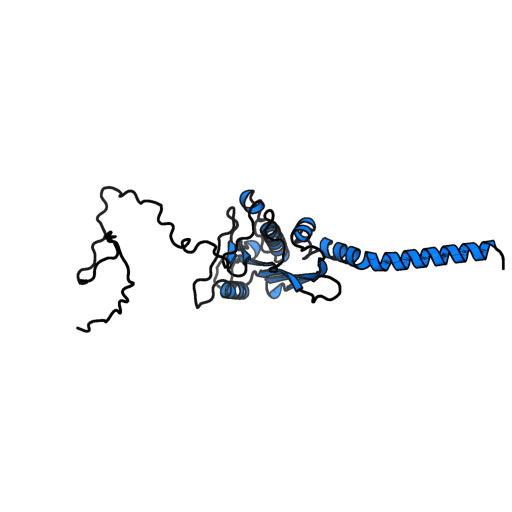? -5.310 -4.602 9.506 1.00 94.25 138 GLN A N 1
ATOM 1078 C CA . GLN A 1 138 ? -6.568 -4.154 10.086 1.00 94.25 138 GLN A CA 1
ATOM 1079 C C . GLN A 1 138 ? -6.318 -3.138 11.199 1.00 94.25 138 GLN A C 1
ATOM 1081 O O . GLN A 1 138 ? -5.710 -3.456 12.217 1.00 94.25 138 GLN A O 1
ATOM 1086 N N . VAL A 1 139 ? -6.846 -1.926 11.044 1.00 95.12 139 VAL A N 1
ATOM 1087 C CA . VAL A 1 139 ? -6.696 -0.836 12.022 1.00 95.12 139 VAL A CA 1
ATOM 1088 C C . VAL A 1 139 ? -8.054 -0.251 12.416 1.00 95.12 139 VAL A C 1
ATOM 1090 O O . VAL A 1 139 ? -9.002 -0.324 11.631 1.00 95.12 139 VAL A O 1
ATOM 1093 N N . PRO A 1 140 ? -8.211 0.292 13.635 1.00 94.25 140 PRO A N 1
ATOM 1094 C CA . PRO A 1 140 ? -9.435 0.994 14.018 1.00 94.25 140 PRO A CA 1
ATOM 1095 C C . PRO A 1 140 ? -9.601 2.301 13.226 1.00 94.25 140 PRO A C 1
ATOM 1097 O O . PRO A 1 140 ? -8.614 2.978 12.958 1.00 94.25 140 PRO A O 1
ATOM 1100 N N . CYS A 1 141 ? -10.845 2.669 12.903 1.00 93.69 141 CYS A N 1
ATOM 1101 C CA . CYS A 1 141 ? -11.194 3.958 12.295 1.00 93.69 141 CYS A CA 1
ATOM 1102 C C . CYS A 1 141 ? -12.002 4.822 13.270 1.00 93.69 141 CYS A C 1
ATOM 1104 O O . CYS A 1 141 ? -13.235 4.737 13.263 1.00 93.69 141 CYS A O 1
ATOM 1106 N N . PRO A 1 142 ? -11.349 5.625 14.126 1.00 92.50 142 PRO A N 1
ATOM 1107 C CA . PRO A 1 142 ? -12.051 6.441 15.114 1.00 92.50 142 PRO A CA 1
ATOM 1108 C C . PRO A 1 142 ? -12.961 7.505 14.482 1.00 92.50 142 PRO A C 1
ATOM 1110 O O . PRO A 1 142 ? -14.074 7.702 14.970 1.00 92.50 142 PRO A O 1
ATOM 1113 N N . ASP A 1 143 ? -12.548 8.126 13.375 1.00 93.31 143 ASP A N 1
ATOM 1114 C CA . ASP A 1 143 ? -13.276 9.256 12.772 1.00 93.31 143 ASP A CA 1
ATOM 1115 C C . ASP A 1 143 ? -14.574 8.825 12.076 1.00 93.31 143 ASP A C 1
ATOM 1117 O O . A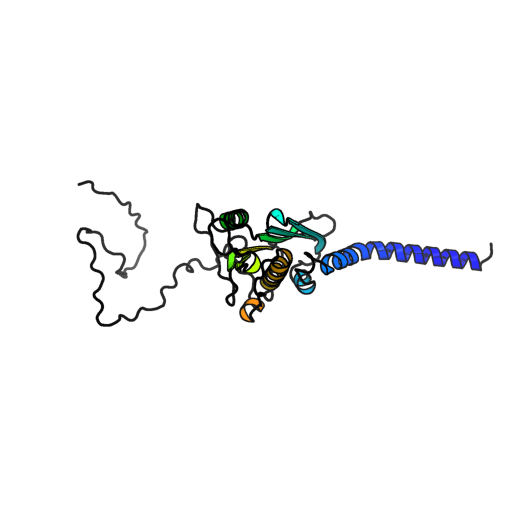SP A 1 143 ? -15.519 9.604 11.956 1.00 93.31 143 ASP A O 1
ATOM 1121 N N . LEU A 1 144 ? -14.667 7.554 11.673 1.00 88.44 144 LEU A N 1
ATOM 1122 C CA . LEU A 1 144 ? -15.880 6.990 11.072 1.00 88.44 144 LEU A CA 1
ATOM 1123 C C . LEU A 1 144 ? -16.897 6.505 12.122 1.00 88.44 144 LEU A C 1
ATOM 1125 O O . LEU A 1 144 ? -17.986 6.048 11.765 1.00 88.44 144 LEU A O 1
ATOM 1129 N N . GLY A 1 145 ? -16.557 6.580 13.411 1.00 87.94 145 GLY A N 1
ATOM 1130 C CA . GLY A 1 145 ? -17.438 6.214 14.513 1.00 87.94 145 GLY A CA 1
ATOM 1131 C C . GLY A 1 145 ? -17.811 4.729 14.528 1.00 87.94 145 GLY A C 1
ATOM 1132 O O . GLY A 1 145 ? -16.954 3.839 14.537 1.00 87.94 145 GLY A O 1
ATOM 1133 N N . LYS A 1 146 ? -19.116 4.450 14.600 1.00 89.50 146 LYS A N 1
ATOM 1134 C CA . LYS A 1 146 ? -19.663 3.096 14.752 1.00 89.50 146 LYS A CA 1
ATOM 1135 C C . LYS A 1 146 ? -20.374 2.612 13.486 1.00 89.50 146 LYS A C 1
ATOM 1137 O O . LYS A 1 146 ? -20.839 3.404 12.663 1.00 89.50 146 LYS A O 1
ATOM 1142 N N . ASP A 1 147 ? -20.413 1.300 13.295 1.00 83.38 147 ASP A N 1
ATOM 1143 C CA . ASP A 1 147 ? -21.260 0.659 12.290 1.00 83.38 147 ASP A CA 1
ATOM 1144 C C . ASP A 1 147 ? -22.730 0.604 12.749 1.00 83.38 147 ASP A C 1
ATOM 1146 O O . ASP A 1 147 ? -23.076 1.066 13.841 1.00 83.38 147 ASP A O 1
ATOM 1150 N N . ALA A 1 148 ? -23.606 0.070 11.894 1.00 84.44 148 ALA A N 1
ATOM 1151 C CA . ALA A 1 148 ? -25.035 -0.052 12.183 1.00 84.44 148 ALA A CA 1
ATOM 1152 C C . ALA A 1 148 ? -25.326 -0.951 13.403 1.00 84.44 148 ALA A C 1
ATOM 1154 O O . ALA A 1 148 ? -26.354 -0.790 14.057 1.00 84.44 148 ALA A O 1
ATOM 1155 N N . GLU A 1 149 ? -24.394 -1.835 13.767 1.00 85.81 149 GLU A N 1
ATOM 1156 C CA . GLU A 1 149 ? -24.474 -2.710 14.938 1.00 85.81 149 GLU A CA 1
ATOM 1157 C C . GLU A 1 149 ? -23.805 -2.106 16.188 1.00 85.81 149 GLU A C 1
ATOM 1159 O O . GLU A 1 149 ? -23.677 -2.769 17.219 1.00 85.81 149 GLU A O 1
ATOM 1164 N N . GLY A 1 150 ? -23.367 -0.844 16.129 1.00 86.56 150 GLY A N 1
ATOM 1165 C CA . GLY A 1 150 ? -22.787 -0.124 17.262 1.00 86.56 150 GLY A CA 1
ATOM 1166 C C . GLY A 1 150 ? -21.327 -0.475 17.572 1.00 86.56 150 GLY A C 1
ATOM 1167 O O . GLY A 1 150 ? -20.815 -0.083 18.629 1.00 86.56 150 GLY A O 1
ATOM 1168 N N . ARG A 1 151 ? -20.633 -1.182 16.678 1.00 86.38 151 ARG A N 1
ATOM 1169 C CA . ARG A 1 151 ? -19.222 -1.566 16.831 1.00 86.38 151 ARG A CA 1
ATOM 1170 C C . ARG A 1 151 ? -18.329 -0.515 16.191 1.00 86.38 151 ARG A C 1
ATOM 1172 O O . ARG A 1 151 ? -18.719 0.135 15.229 1.00 86.38 151 ARG A O 1
ATOM 1179 N N . ALA A 1 152 ? -17.123 -0.335 16.725 1.00 89.00 152 ALA A N 1
ATOM 1180 C CA . ALA A 1 152 ? -16.163 0.599 16.143 1.00 89.00 152 ALA A CA 1
ATOM 1181 C C . ALA A 1 152 ? -15.809 0.171 14.713 1.00 89.00 152 ALA A C 1
ATOM 1183 O O . ALA A 1 152 ? -15.458 -0.993 14.488 1.00 89.00 152 ALA A O 1
ATOM 1184 N N . ARG A 1 153 ? -15.885 1.112 13.767 1.00 90.50 153 ARG A N 1
ATOM 1185 C CA . ARG A 1 153 ? -15.471 0.853 12.389 1.00 90.50 153 ARG A CA 1
ATOM 1186 C C . ARG A 1 153 ? -13.972 0.592 12.325 1.00 90.50 153 ARG A C 1
ATOM 1188 O O . ARG A 1 153 ? -13.191 1.033 13.171 1.00 90.50 153 ARG A O 1
ATOM 1195 N N . ARG A 1 154 ? -13.573 -0.162 11.310 1.00 93.38 154 ARG A N 1
ATOM 1196 C CA . ARG A 1 154 ? -12.183 -0.539 11.053 1.00 93.38 154 ARG A CA 1
ATOM 1197 C C . ARG A 1 154 ? -11.854 -0.275 9.597 1.00 93.38 154 ARG A C 1
ATOM 1199 O O . ARG A 1 154 ? -12.762 -0.187 8.779 1.00 93.38 154 ARG A O 1
ATOM 1206 N N . LEU A 1 155 ? -10.572 -0.180 9.292 1.00 94.88 155 LEU A N 1
ATOM 1207 C CA . LEU A 1 155 ? -10.027 -0.228 7.946 1.00 94.88 155 LEU A CA 1
ATOM 1208 C C . LEU A 1 155 ? -9.350 -1.580 7.801 1.00 94.88 155 LEU A C 1
ATOM 1210 O O . LEU A 1 155 ? -8.461 -1.901 8.590 1.00 94.88 155 LEU A O 1
ATOM 1214 N N . VAL A 1 156 ? -9.769 -2.356 6.811 1.00 95.19 156 VAL A N 1
ATOM 1215 C CA . VAL A 1 156 ? -9.030 -3.537 6.363 1.00 95.19 156 VAL A CA 1
ATOM 1216 C C . VAL A 1 156 ? -8.376 -3.171 5.052 1.00 95.19 156 VAL A C 1
ATOM 1218 O O . VAL A 1 156 ? -9.043 -2.667 4.154 1.00 95.19 156 VAL A O 1
ATOM 1221 N N . SER A 1 157 ? -7.082 -3.418 4.947 1.00 95.56 157 SER A N 1
ATOM 1222 C CA . SER A 1 157 ? -6.345 -3.305 3.698 1.00 95.56 157 SER A CA 1
ATOM 1223 C C . SER A 1 157 ? -5.712 -4.642 3.366 1.00 95.56 157 SER A C 1
ATOM 1225 O O . SER A 1 157 ? -5.241 -5.349 4.254 1.00 95.56 157 SER A O 1
ATOM 1227 N N . ARG A 1 158 ? -5.735 -4.983 2.086 1.00 95.00 158 ARG A N 1
ATOM 1228 C CA . ARG A 1 158 ? -5.175 -6.197 1.511 1.00 95.00 158 ARG A CA 1
ATOM 1229 C C . ARG A 1 158 ? -4.230 -5.774 0.405 1.00 95.00 158 ARG A C 1
ATOM 1231 O O . ARG A 1 158 ? -4.599 -4.956 -0.439 1.00 95.00 158 ARG A O 1
ATOM 1238 N N . VAL A 1 159 ? -3.017 -6.302 0.447 1.00 94.94 159 VAL A N 1
ATOM 1239 C CA . VAL A 1 159 ? -1.980 -6.048 -0.547 1.00 94.94 159 VAL A CA 1
ATOM 1240 C C . VAL A 1 159 ? -1.494 -7.383 -1.073 1.00 94.94 159 VAL A C 1
ATOM 1242 O O . VAL A 1 159 ? -0.929 -8.176 -0.322 1.00 94.94 159 VAL A O 1
ATOM 1245 N N . SER A 1 160 ? -1.727 -7.586 -2.360 1.00 92.38 160 SER A N 1
ATOM 1246 C CA . SER A 1 160 ? -1.422 -8.802 -3.101 1.00 92.38 160 SER A CA 1
ATOM 1247 C C . SER A 1 160 ? -0.275 -8.504 -4.051 1.00 92.38 160 SER A C 1
ATOM 1249 O O . SER A 1 160 ? -0.271 -7.466 -4.721 1.00 92.38 160 SER A O 1
ATOM 1251 N N . PHE A 1 161 ? 0.692 -9.407 -4.103 1.00 91.25 161 PHE A N 1
ATOM 1252 C CA . PHE A 1 161 ? 1.854 -9.313 -4.977 1.00 91.25 161 PHE A CA 1
ATOM 1253 C C . PHE A 1 161 ? 1.793 -10.461 -5.971 1.00 91.25 161 PHE A C 1
ATOM 1255 O O . PHE A 1 161 ? 1.357 -11.556 -5.611 1.00 91.25 161 PHE A O 1
ATOM 1262 N N . ALA A 1 162 ? 2.259 -10.245 -7.195 1.00 86.56 162 ALA A N 1
ATOM 1263 C CA . ALA A 1 162 ? 2.422 -11.375 -8.096 1.00 86.56 162 ALA A CA 1
ATOM 1264 C C . ALA A 1 162 ? 3.479 -12.362 -7.585 1.00 86.56 162 ALA A C 1
ATOM 1266 O O . ALA A 1 162 ? 4.356 -12.017 -6.786 1.00 86.56 162 ALA A O 1
ATOM 1267 N N . GLU A 1 163 ? 3.412 -13.595 -8.081 1.00 78.62 163 GLU A N 1
ATOM 1268 C CA . GLU A 1 163 ? 4.305 -14.680 -7.666 1.00 78.62 163 GLU A CA 1
ATOM 1269 C C . GLU A 1 163 ? 5.785 -14.389 -7.945 1.00 78.62 163 GLU A C 1
ATOM 1271 O O . GLU A 1 163 ? 6.649 -14.800 -7.167 1.00 78.62 163 GLU A O 1
ATOM 1276 N N . ASP A 1 164 ? 6.069 -13.675 -9.032 1.00 75.62 164 ASP A N 1
ATOM 1277 C CA . ASP A 1 164 ? 7.401 -13.305 -9.507 1.00 75.62 164 ASP A CA 1
ATOM 1278 C C . ASP A 1 164 ? 7.909 -11.972 -8.943 1.00 75.62 164 ASP A C 1
ATOM 1280 O O . ASP A 1 164 ? 9.091 -11.658 -9.095 1.00 75.62 164 ASP A O 1
ATOM 1284 N N . ALA A 1 165 ? 7.069 -11.214 -8.234 1.00 79.00 165 ALA A N 1
ATOM 1285 C CA . ALA A 1 165 ? 7.497 -9.991 -7.573 1.00 79.00 165 ALA A CA 1
ATOM 1286 C C . ALA A 1 165 ? 8.623 -10.281 -6.561 1.00 79.00 165 ALA A C 1
ATOM 1288 O O . ALA A 1 165 ? 8.574 -11.243 -5.786 1.00 79.00 165 ALA A O 1
ATOM 1289 N N . LEU A 1 166 ? 9.628 -9.404 -6.504 1.00 74.69 166 LEU A N 1
ATOM 1290 C CA . LEU A 1 166 ? 10.826 -9.549 -5.665 1.00 74.69 166 LEU A CA 1
ATOM 1291 C C . LEU A 1 166 ? 10.573 -9.212 -4.177 1.00 74.69 166 LEU A C 1
ATOM 1293 O O . LEU A 1 166 ? 11.285 -8.458 -3.518 1.00 74.69 166 LEU A O 1
ATOM 1297 N N . VAL A 1 167 ? 9.557 -9.839 -3.591 1.00 76.38 167 VAL A N 1
ATOM 1298 C CA . VAL A 1 167 ? 9.084 -9.626 -2.210 1.00 76.38 167 VAL A CA 1
ATOM 1299 C C . VAL A 1 167 ? 9.990 -10.225 -1.121 1.00 76.38 167 VAL A C 1
ATOM 1301 O O . VAL A 1 167 ? 9.747 -10.029 0.072 1.00 76.38 167 VAL A O 1
ATOM 1304 N N . GLY A 1 168 ? 11.022 -10.983 -1.506 1.00 66.62 168 GLY A N 1
ATOM 1305 C CA . GLY A 1 168 ? 11.920 -11.693 -0.587 1.00 66.62 168 GLY A CA 1
ATOM 1306 C C . GLY A 1 168 ? 12.974 -10.815 0.099 1.00 66.62 168 GLY A C 1
ATOM 1307 O O . GLY A 1 168 ? 13.565 -11.241 1.091 1.00 66.62 168 GLY A O 1
ATOM 1308 N N . ALA A 1 169 ? 13.207 -9.592 -0.387 1.00 65.56 169 ALA A N 1
ATOM 1309 C CA . ALA A 1 169 ? 14.234 -8.699 0.141 1.00 65.56 169 ALA A CA 1
ATOM 1310 C C . ALA A 1 169 ? 13.662 -7.657 1.124 1.00 65.56 169 ALA A C 1
ATOM 1312 O O . ALA A 1 169 ? 12.722 -6.934 0.807 1.00 65.56 169 ALA A O 1
ATOM 1313 N N . GLY A 1 170 ? 14.267 -7.543 2.315 1.00 71.00 170 GLY A N 1
ATOM 1314 C CA . GLY A 1 170 ? 14.285 -6.310 3.123 1.00 71.00 170 GLY A CA 1
ATOM 1315 C C . GLY A 1 170 ? 12.938 -5.637 3.419 1.00 71.00 170 GLY A C 1
ATOM 1316 O O . GLY A 1 170 ? 12.814 -4.415 3.265 1.00 71.00 170 GLY A O 1
ATOM 1317 N N . GLY A 1 171 ? 11.918 -6.410 3.808 1.00 85.38 171 GLY A N 1
ATOM 1318 C CA . GLY A 1 171 ? 10.631 -5.875 4.262 1.00 85.38 171 GLY A CA 1
ATOM 1319 C C . GLY A 1 171 ? 9.858 -5.064 3.220 1.00 85.38 171 GLY A C 1
ATOM 1320 O O . GLY A 1 171 ? 8.950 -4.324 3.595 1.00 85.38 171 GLY A O 1
ATOM 1321 N N . THR A 1 172 ? 10.204 -5.166 1.932 1.00 90.44 172 THR A N 1
ATOM 1322 C CA . THR A 1 172 ? 9.606 -4.381 0.837 1.00 90.44 172 THR A CA 1
ATOM 1323 C C . THR A 1 172 ? 8.092 -4.560 0.766 1.00 90.44 172 THR A C 1
ATOM 1325 O O . THR A 1 172 ? 7.360 -3.572 0.715 1.00 90.44 172 THR A O 1
ATOM 1328 N N . ALA A 1 173 ? 7.610 -5.800 0.881 1.00 91.69 173 ALA A N 1
ATOM 1329 C CA . ALA A 1 173 ? 6.179 -6.094 0.916 1.00 91.69 173 ALA A CA 1
ATOM 1330 C C . ALA A 1 173 ? 5.472 -5.396 2.094 1.00 91.69 173 ALA A C 1
ATOM 1332 O O . ALA A 1 173 ? 4.429 -4.765 1.925 1.00 91.69 173 ALA A O 1
ATOM 1333 N N . TYR A 1 174 ? 6.076 -5.428 3.287 1.00 93.31 174 TYR A N 1
ATOM 1334 C CA . TYR A 1 174 ? 5.512 -4.763 4.463 1.00 93.31 174 TYR A CA 1
ATOM 1335 C C . TYR A 1 174 ? 5.578 -3.230 4.355 1.00 93.31 174 TYR A C 1
ATOM 1337 O O . TYR A 1 174 ? 4.665 -2.559 4.831 1.00 93.31 174 TYR A O 1
ATOM 1345 N N . ARG A 1 175 ? 6.604 -2.664 3.696 1.00 93.38 175 ARG A N 1
ATOM 1346 C CA . ARG A 1 175 ? 6.683 -1.228 3.342 1.00 93.38 175 ARG A CA 1
ATOM 1347 C C . ARG A 1 175 ? 5.542 -0.804 2.442 1.00 93.38 175 ARG A C 1
ATOM 1349 O O . ARG A 1 175 ? 4.857 0.159 2.785 1.00 93.38 175 ARG A O 1
ATOM 1356 N N . ALA A 1 176 ? 5.305 -1.540 1.360 1.00 93.62 176 ALA A N 1
ATOM 1357 C CA . ALA A 1 176 ? 4.181 -1.279 0.471 1.00 93.62 176 ALA A CA 1
ATOM 1358 C C . ALA A 1 176 ? 2.848 -1.343 1.236 1.00 93.62 176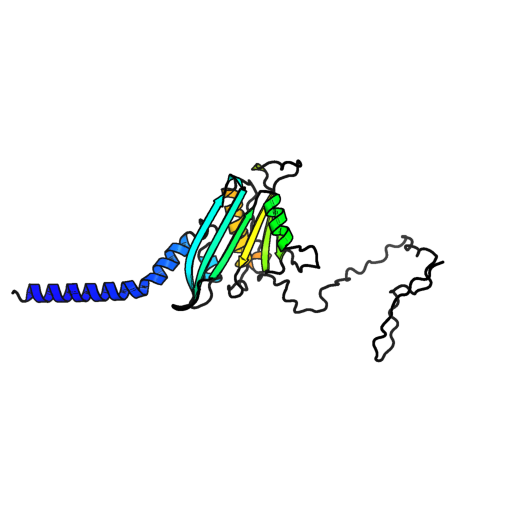 ALA A C 1
ATOM 1360 O O . ALA A 1 176 ? 2.071 -0.394 1.187 1.00 93.62 176 ALA A O 1
ATOM 1361 N N . ALA A 1 177 ? 2.628 -2.398 2.028 1.00 95.12 177 ALA A N 1
ATOM 1362 C CA . ALA A 1 177 ? 1.383 -2.586 2.773 1.00 95.12 177 ALA A CA 1
ATOM 1363 C C . ALA A 1 177 ? 1.123 -1.500 3.827 1.00 95.12 177 ALA A C 1
ATOM 1365 O O . ALA A 1 177 ? 0.026 -0.942 3.888 1.00 95.12 177 ALA A O 1
ATOM 1366 N N . VAL A 1 178 ? 2.126 -1.151 4.637 1.00 95.62 178 VAL A N 1
ATOM 1367 C CA . VAL A 1 178 ? 2.007 -0.093 5.651 1.00 95.62 178 VAL A CA 1
ATOM 1368 C C . VAL A 1 178 ? 1.773 1.266 4.998 1.00 95.62 178 VAL A C 1
ATOM 1370 O O . VAL A 1 178 ? 0.887 2.007 5.424 1.00 95.62 178 VAL A O 1
ATOM 1373 N N . SER A 1 179 ? 2.526 1.582 3.943 1.00 95.12 179 SER A N 1
ATOM 1374 C CA . SER A 1 179 ? 2.384 2.849 3.226 1.00 95.12 179 SER A CA 1
ATOM 1375 C C . SER A 1 179 ? 1.004 2.964 2.570 1.00 95.12 179 SER A C 1
ATOM 1377 O O . SER A 1 179 ? 0.311 3.965 2.758 1.00 95.12 179 SER A O 1
ATOM 1379 N N . PHE A 1 180 ? 0.536 1.893 1.921 1.00 95.69 180 PHE A N 1
ATOM 1380 C CA . PHE A 1 180 ? -0.809 1.825 1.359 1.00 95.69 180 PHE A CA 1
ATOM 1381 C C . PHE A 1 180 ? -1.898 1.983 2.417 1.00 95.69 180 PHE A C 1
ATOM 1383 O O . PHE A 1 180 ? -2.809 2.786 2.227 1.00 95.69 180 PHE A O 1
ATOM 1390 N N . THR A 1 181 ? -1.783 1.300 3.558 1.00 96.38 181 THR A N 1
ATOM 1391 C CA . THR A 1 181 ? -2.754 1.418 4.659 1.00 96.38 181 THR A CA 1
ATOM 1392 C C . THR A 1 181 ? -2.848 2.854 5.169 1.00 96.38 181 THR A C 1
ATOM 1394 O O . THR A 1 181 ? -3.943 3.372 5.383 1.00 96.38 181 THR A O 1
ATOM 1397 N N . ASN A 1 182 ? -1.704 3.524 5.323 1.00 95.88 182 ASN A N 1
ATOM 1398 C CA . ASN A 1 182 ? -1.645 4.911 5.775 1.00 95.88 182 ASN A CA 1
ATOM 1399 C C . ASN A 1 182 ? -2.276 5.872 4.756 1.00 95.88 182 ASN A C 1
ATOM 1401 O O . ASN A 1 182 ? -3.019 6.775 5.146 1.00 95.88 182 ASN A O 1
ATOM 1405 N N . THR A 1 183 ? -2.027 5.677 3.459 1.00 94.81 183 THR A N 1
ATOM 1406 C CA . THR A 1 183 ? -2.673 6.471 2.402 1.00 94.81 183 THR A CA 1
ATOM 1407 C C . THR A 1 183 ? -4.175 6.202 2.342 1.00 94.81 183 THR A C 1
ATOM 1409 O O . THR A 1 183 ? -4.962 7.147 2.326 1.00 94.81 183 THR A O 1
ATOM 1412 N N . ALA A 1 184 ? -4.595 4.937 2.397 1.00 94.81 184 ALA A N 1
ATOM 1413 C CA . ALA A 1 184 ? -6.003 4.553 2.419 1.00 94.81 184 ALA A CA 1
ATOM 1414 C C . ALA A 1 184 ? -6.740 5.143 3.630 1.00 94.81 184 ALA A C 1
ATOM 1416 O O . ALA A 1 184 ? -7.835 5.677 3.474 1.00 94.81 184 ALA A O 1
ATOM 1417 N N . SER A 1 185 ? -6.121 5.124 4.817 1.00 95.06 185 SER A N 1
ATOM 1418 C CA . SER A 1 185 ? -6.674 5.737 6.031 1.00 95.06 185 SER A CA 1
ATOM 1419 C C . SER A 1 185 ? -6.965 7.226 5.832 1.00 95.06 185 SER A C 1
ATOM 1421 O O . SER A 1 185 ? -8.064 7.684 6.147 1.00 95.06 185 SER A O 1
ATOM 1423 N N . LYS A 1 186 ? -6.020 7.972 5.242 1.00 93.69 186 LYS A N 1
ATOM 1424 C CA . LYS A 1 186 ? -6.198 9.401 4.940 1.00 93.69 186 LYS A CA 1
ATOM 1425 C C . LYS A 1 186 ? -7.311 9.635 3.921 1.00 93.69 186 LYS A C 1
ATOM 1427 O O . LYS A 1 186 ? -8.171 10.478 4.148 1.00 93.69 186 LYS A O 1
ATOM 1432 N N . ARG A 1 187 ? -7.314 8.885 2.815 1.00 92.00 187 ARG A N 1
ATOM 1433 C CA . ARG A 1 187 ? -8.286 9.066 1.723 1.00 92.00 187 ARG A CA 1
ATOM 1434 C C . ARG A 1 187 ? -9.711 8.710 2.118 1.00 92.00 187 ARG A C 1
ATOM 1436 O O . ARG A 1 187 ? -10.645 9.376 1.691 1.00 92.00 187 ARG A O 1
ATOM 1443 N N . LEU A 1 188 ? -9.868 7.670 2.931 1.00 92.31 188 LEU A N 1
ATOM 1444 C CA . LEU A 1 188 ? -11.168 7.201 3.402 1.00 92.31 188 LEU A CA 1
ATOM 1445 C C . LEU A 1 188 ? -11.630 7.917 4.681 1.00 92.31 188 LEU A C 1
ATOM 1447 O O . LEU A 1 188 ? -12.672 7.552 5.221 1.00 92.31 188 LEU A O 1
ATOM 1451 N N . GLY A 1 189 ? -10.865 8.895 5.187 1.00 92.62 189 GLY A N 1
ATOM 1452 C CA . GLY A 1 189 ? -11.202 9.634 6.408 1.00 92.62 189 GLY A CA 1
ATOM 1453 C C . GLY A 1 189 ? -11.310 8.733 7.640 1.00 92.62 189 GLY A C 1
ATOM 1454 O O . GLY A 1 189 ? -12.165 8.945 8.490 1.00 92.62 189 GLY A O 1
ATOM 1455 N N . CYS A 1 190 ? -10.495 7.677 7.708 1.00 92.31 190 CYS A N 1
ATOM 1456 C CA . CYS A 1 190 ? -10.556 6.671 8.768 1.00 92.31 190 CYS A CA 1
ATOM 1457 C C . CYS A 1 190 ? -10.086 7.221 10.126 1.00 92.31 190 CYS A C 1
ATOM 1459 O O . CYS A 1 190 ? -10.603 6.806 11.164 1.00 92.31 190 CYS A O 1
ATOM 1461 N N . GLY A 1 191 ? -9.105 8.130 10.125 1.00 92.81 191 GLY A N 1
ATOM 1462 C CA . GLY A 1 191 ? -8.510 8.678 11.348 1.00 92.81 191 GLY A CA 1
ATOM 1463 C C . GLY A 1 191 ? -7.595 7.705 12.092 1.00 92.81 191 GLY A C 1
ATOM 1464 O O . GLY A 1 191 ? -7.294 7.921 13.261 1.00 92.81 191 GLY A O 1
ATOM 1465 N N . ALA A 1 192 ? -7.181 6.599 11.462 1.00 94.38 192 ALA A N 1
ATOM 1466 C CA . ALA A 1 192 ? -6.288 5.643 12.109 1.00 94.38 192 ALA A CA 1
ATOM 1467 C C . ALA A 1 192 ? -4.900 6.253 12.338 1.00 94.38 192 ALA A C 1
ATOM 1469 O O . ALA A 1 192 ? -4.354 6.908 11.442 1.00 94.38 192 ALA A O 1
ATOM 1470 N N . ASP A 1 193 ? -4.311 5.951 13.497 1.00 94.75 193 ASP A N 1
ATOM 1471 C CA . ASP A 1 193 ? -2.919 6.282 13.785 1.00 94.75 193 ASP A CA 1
ATOM 1472 C C . ASP A 1 193 ? -1.999 5.688 12.705 1.00 94.75 193 ASP A C 1
ATOM 1474 O O . ASP A 1 193 ? -2.130 4.501 12.374 1.00 94.75 193 ASP A O 1
ATOM 1478 N N . PRO A 1 194 ? -1.060 6.475 12.145 1.00 94.25 194 PRO A N 1
ATOM 1479 C CA . PRO A 1 194 ? -0.164 5.983 11.113 1.00 94.25 194 PRO A CA 1
ATOM 1480 C C . PRO A 1 194 ? 0.636 4.770 11.587 1.00 94.25 194 PRO A C 1
ATOM 1482 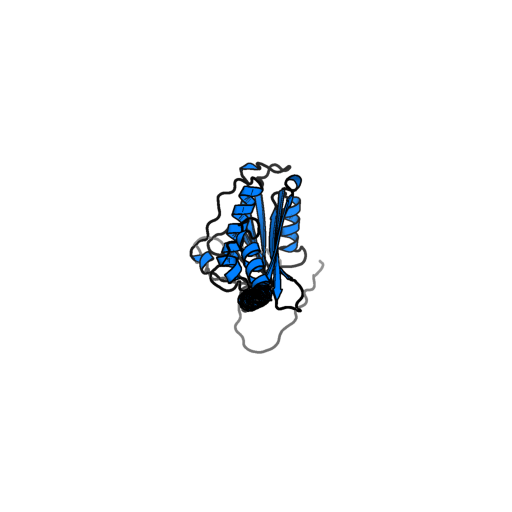O O . PRO A 1 194 ? 1.345 4.811 12.595 1.00 94.25 194 PRO A O 1
ATOM 1485 N N . LEU A 1 195 ? 0.570 3.695 10.809 1.00 94.50 195 LEU A N 1
ATOM 1486 C CA . LEU A 1 195 ? 1.377 2.510 11.034 1.00 94.50 195 LEU A CA 1
ATOM 1487 C C . LEU A 1 195 ? 2.846 2.821 10.748 1.00 94.50 195 LEU A C 1
ATOM 1489 O O . LEU A 1 195 ? 3.182 3.493 9.768 1.00 94.50 195 LEU A O 1
ATOM 1493 N N . THR A 1 196 ? 3.726 2.285 11.589 1.00 92.25 196 THR A N 1
ATOM 1494 C CA . THR A 1 196 ? 5.176 2.387 11.425 1.00 92.25 1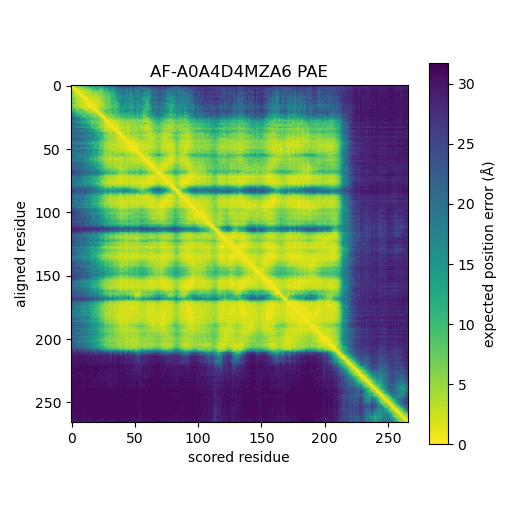96 THR A CA 1
ATOM 1495 C C . THR A 1 196 ? 5.787 1.001 11.338 1.00 92.25 196 THR A C 1
ATOM 1497 O O . THR A 1 196 ? 5.362 0.059 12.009 1.00 92.25 196 THR A O 1
ATOM 1500 N N . LEU A 1 197 ? 6.801 0.865 10.488 1.00 90.38 197 LEU A N 1
ATOM 1501 C CA . LEU A 1 197 ? 7.542 -0.379 10.386 1.00 90.38 197 LEU A CA 1
ATOM 1502 C C . LEU A 1 197 ? 8.597 -0.454 11.469 1.00 90.38 197 LEU A C 1
ATOM 1504 O O . LEU A 1 197 ? 9.499 0.376 11.558 1.00 90.38 197 LEU A O 1
ATOM 1508 N 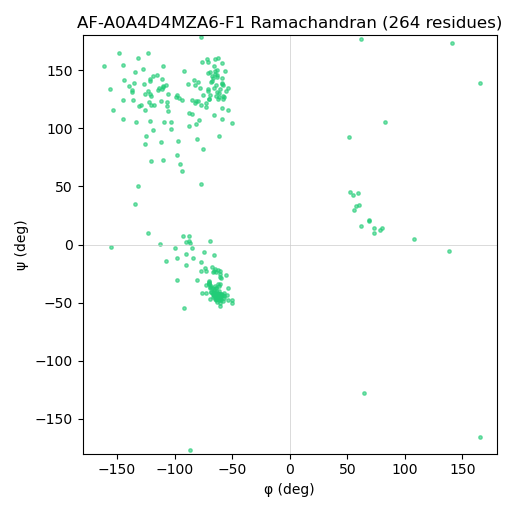N . THR A 1 198 ? 8.503 -1.503 12.272 1.00 90.19 198 THR A N 1
ATOM 1509 C CA . THR A 1 198 ? 9.553 -1.839 13.223 1.00 90.19 198 THR A CA 1
ATOM 1510 C C . THR A 1 198 ? 10.772 -2.394 12.492 1.00 90.19 198 THR A C 1
ATOM 1512 O O . THR A 1 198 ? 10.671 -2.921 11.382 1.00 90.19 198 THR A O 1
ATOM 1515 N N . ARG A 1 199 ? 11.939 -2.351 13.146 1.00 89.06 199 ARG A N 1
ATOM 1516 C CA . ARG A 1 199 ? 13.175 -2.947 12.609 1.00 89.06 199 ARG A CA 1
ATOM 1517 C C . ARG A 1 199 ? 12.987 -4.423 12.234 1.00 89.06 199 ARG A C 1
ATOM 1519 O O . ARG A 1 199 ? 13.528 -4.864 11.228 1.00 89.06 199 ARG A O 1
ATOM 1526 N N . THR A 1 200 ? 12.211 -5.171 13.022 1.00 86.62 200 THR A N 1
ATOM 1527 C CA . THR A 1 200 ? 11.914 -6.585 12.755 1.00 86.62 200 THR A CA 1
ATOM 1528 C C . THR A 1 200 ? 11.129 -6.761 11.459 1.00 86.62 200 THR A C 1
ATOM 1530 O O . THR A 1 200 ? 11.502 -7.595 10.643 1.00 86.62 200 THR A O 1
ATOM 1533 N N . ALA A 1 201 ? 10.079 -5.965 11.241 1.00 86.38 201 ALA A N 1
ATOM 1534 C CA . ALA A 1 201 ? 9.292 -6.030 10.011 1.00 86.38 201 ALA A CA 1
ATOM 1535 C C . ALA A 1 201 ? 10.081 -5.530 8.789 1.00 86.38 201 ALA A C 1
ATOM 1537 O O . ALA A 1 201 ? 10.004 -6.124 7.720 1.00 86.38 201 ALA A O 1
ATOM 1538 N N . ALA A 1 202 ? 10.899 -4.488 8.959 1.00 87.62 202 ALA A N 1
ATOM 1539 C CA . ALA A 1 202 ? 11.732 -3.935 7.893 1.00 87.62 202 ALA A CA 1
ATOM 1540 C C . ALA A 1 202 ? 12.825 -4.900 7.395 1.00 87.62 202 ALA A C 1
ATOM 1542 O O . ALA A 1 202 ? 13.296 -4.754 6.274 1.00 87.62 202 ALA A O 1
ATOM 1543 N N . ALA A 1 203 ? 13.236 -5.878 8.207 1.00 86.56 203 ALA A N 1
ATOM 1544 C CA . ALA A 1 203 ? 14.225 -6.887 7.823 1.00 86.56 203 ALA A CA 1
ATOM 1545 C C . ALA A 1 203 ? 13.602 -8.219 7.367 1.00 86.56 203 ALA A C 1
ATOM 1547 O O . ALA A 1 203 ? 14.313 -9.080 6.855 1.00 86.56 203 ALA A O 1
ATOM 1548 N N . ALA A 1 204 ? 12.300 -8.417 7.579 1.00 86.25 204 ALA A N 1
ATOM 1549 C CA . ALA A 1 204 ? 11.641 -9.687 7.311 1.00 86.25 204 ALA A CA 1
ATOM 1550 C C . ALA A 1 204 ? 11.338 -9.865 5.816 1.00 86.25 204 ALA A C 1
ATOM 1552 O O . ALA A 1 204 ? 10.884 -8.937 5.148 1.00 86.25 204 ALA A O 1
ATOM 1553 N N . ALA A 1 205 ? 11.532 -11.081 5.309 1.00 88.31 205 ALA A N 1
ATOM 1554 C CA . ALA A 1 205 ? 10.956 -11.490 4.033 1.00 88.31 205 ALA A CA 1
ATOM 1555 C C . ALA A 1 205 ? 9.431 -11.652 4.169 1.00 88.31 205 ALA A C 1
ATOM 1557 O O . ALA A 1 205 ? 8.907 -11.863 5.273 1.00 88.31 205 ALA A O 1
ATOM 1558 N N . LEU A 1 206 ? 8.712 -11.563 3.049 1.00 88.88 206 LEU A N 1
ATOM 1559 C CA . LEU A 1 206 ? 7.290 -11.890 3.032 1.00 88.88 206 LEU A CA 1
ATOM 1560 C C . LEU A 1 206 ? 7.094 -13.362 3.417 1.00 88.88 206 LEU A C 1
ATOM 1562 O O . LEU A 1 206 ? 7.721 -14.245 2.830 1.00 88.88 206 LEU A O 1
ATOM 1566 N N . ALA A 1 207 ? 6.238 -13.615 4.406 1.00 85.69 207 ALA A N 1
ATOM 1567 C CA . ALA A 1 207 ? 5.906 -14.974 4.813 1.00 85.69 207 ALA A CA 1
ATOM 1568 C C . ALA A 1 207 ? 5.213 -15.737 3.670 1.00 85.69 207 ALA A C 1
ATOM 1570 O O . ALA A 1 207 ? 4.498 -15.147 2.861 1.00 85.69 207 ALA A O 1
ATOM 1571 N N . ASP A 1 208 ? 5.396 -17.055 3.628 1.00 85.00 208 ASP A N 1
ATOM 1572 C CA . ASP A 1 208 ? 4.675 -17.944 2.715 1.00 85.00 208 ASP A CA 1
ATOM 1573 C C . ASP A 1 208 ? 3.987 -19.057 3.517 1.00 85.00 208 ASP A C 1
ATOM 1575 O O . ASP A 1 208 ? 4.559 -20.123 3.748 1.00 85.00 208 ASP A O 1
ATOM 1579 N N . PRO A 1 209 ? 2.764 -18.805 4.013 1.00 75.69 209 PRO A N 1
ATOM 1580 C CA . PRO A 1 209 ? 2.031 -19.786 4.806 1.00 75.69 209 PRO A CA 1
ATOM 1581 C C . PRO A 1 209 ? 1.588 -21.014 3.996 1.00 75.69 209 PRO A C 1
ATOM 1583 O O . PRO A 1 209 ? 1.248 -22.041 4.589 1.00 75.69 209 PRO A O 1
ATOM 1586 N N . GLY A 1 210 ? 1.530 -20.917 2.663 1.00 68.31 210 GLY A N 1
ATOM 1587 C CA . GLY A 1 210 ? 1.167 -22.021 1.771 1.00 68.31 210 GLY A CA 1
ATOM 1588 C C . GLY A 1 210 ? 2.335 -22.974 1.511 1.00 68.31 210 GLY A C 1
ATOM 1589 O O . GLY A 1 210 ? 2.136 -24.181 1.360 1.00 68.31 210 GLY A O 1
ATOM 1590 N N . ARG A 1 211 ? 3.563 -22.449 1.531 1.00 64.44 211 ARG A N 1
ATOM 1591 C CA . ARG A 1 211 ? 4.811 -23.191 1.339 1.00 64.44 211 ARG A CA 1
ATOM 1592 C C . ARG A 1 211 ? 5.450 -23.537 2.682 1.00 64.44 211 ARG A C 1
ATOM 1594 O O . ARG A 1 211 ? 6.412 -22.927 3.133 1.00 64.44 211 ARG A O 1
ATOM 1601 N N . SER A 1 212 ? 4.896 -24.542 3.349 1.00 50.78 212 SER A N 1
ATOM 1602 C CA . SER A 1 212 ? 5.556 -25.138 4.511 1.00 50.78 212 SER A CA 1
ATOM 1603 C C . SER A 1 212 ? 6.769 -25.975 4.076 1.00 50.78 212 SER A C 1
ATOM 1605 O O . SER A 1 212 ? 6.599 -26.997 3.414 1.00 50.78 212 SER A O 1
ATOM 1607 N N . ASP A 1 213 ? 7.971 -25.591 4.520 1.00 49.19 213 ASP A N 1
ATOM 1608 C CA . ASP A 1 213 ? 9.176 -26.442 4.516 1.00 49.19 213 ASP A CA 1
ATOM 1609 C C . ASP A 1 213 ? 9.302 -27.300 5.803 1.00 49.19 213 ASP A C 1
ATOM 1611 O O . ASP A 1 213 ? 10.310 -27.979 6.011 1.00 49.19 213 ASP A O 1
ATOM 1615 N N . ASP A 1 214 ? 8.291 -27.314 6.688 1.00 42.97 214 ASP A N 1
ATOM 1616 C CA . ASP A 1 214 ? 8.311 -28.095 7.934 1.00 42.97 214 ASP A CA 1
ATOM 1617 C C . ASP A 1 214 ? 7.003 -28.886 8.160 1.00 42.97 214 ASP A C 1
ATOM 1619 O O . ASP A 1 214 ? 5.988 -28.328 8.599 1.00 42.97 214 ASP A O 1
ATOM 1623 N N . PRO A 1 215 ? 7.003 -30.220 7.965 1.00 38.72 215 PRO A N 1
ATOM 1624 C CA . PRO A 1 215 ? 5.842 -31.064 8.245 1.00 38.72 215 PRO A CA 1
ATOM 1625 C C . PRO A 1 215 ? 5.517 -31.192 9.749 1.00 38.72 215 PRO A C 1
ATOM 1627 O O . PRO A 1 215 ? 4.610 -31.942 10.114 1.00 38.72 215 PRO A O 1
ATOM 1630 N N . ARG A 1 216 ? 6.240 -30.504 10.650 1.00 41.25 216 ARG A N 1
ATOM 1631 C CA . ARG A 1 216 ? 6.048 -30.563 12.113 1.00 41.25 216 ARG A CA 1
ATOM 1632 C C . ARG A 1 216 ? 5.767 -29.219 12.793 1.00 41.25 216 ARG A C 1
ATOM 1634 O O . ARG A 1 216 ? 5.678 -29.186 14.020 1.00 41.25 216 ARG A O 1
ATOM 1641 N N . GLY A 1 217 ? 5.509 -28.146 12.045 1.00 36.44 217 GLY A N 1
ATOM 1642 C CA . GLY A 1 217 ? 5.229 -26.821 12.621 1.00 36.44 217 GLY A CA 1
ATOM 1643 C C . GLY A 1 217 ? 3.929 -26.696 13.437 1.00 36.44 217 GLY A C 1
ATOM 1644 O O . GLY A 1 217 ? 3.716 -25.687 14.101 1.00 36.44 217 GLY A O 1
ATOM 1645 N N . TRP A 1 218 ? 3.053 -27.706 13.436 1.00 39.91 218 TRP A N 1
ATOM 1646 C CA . TRP A 1 218 ? 1.710 -27.591 14.025 1.00 39.91 218 TRP A CA 1
ATOM 1647 C C . TRP A 1 218 ? 1.601 -27.893 15.524 1.00 39.91 218 TRP A C 1
ATOM 1649 O O . TRP A 1 218 ? 0.524 -27.767 16.097 1.00 39.91 218 TRP A O 1
ATOM 1659 N N . PHE A 1 219 ? 2.703 -28.209 16.205 1.00 32.97 219 PHE A N 1
ATOM 1660 C CA . PHE A 1 219 ? 2.717 -28.277 17.665 1.00 32.97 219 PHE A CA 1
ATOM 1661 C C . PHE A 1 219 ? 4.059 -27.792 18.211 1.00 32.97 219 PHE A C 1
ATOM 1663 O O . PHE A 1 219 ? 5.050 -28.515 18.186 1.00 32.97 219 PHE A O 1
ATOM 1670 N N . SER A 1 220 ? 4.072 -26.607 18.821 1.00 30.64 220 SER A N 1
ATOM 1671 C CA . SER A 1 220 ? 5.055 -26.282 19.859 1.00 30.64 220 SER A CA 1
ATOM 1672 C C . SER A 1 220 ? 4.435 -26.513 21.242 1.00 30.64 220 SER A C 1
ATOM 1674 O O . SER A 1 220 ? 3.883 -25.578 21.819 1.00 30.64 220 SER A O 1
ATOM 1676 N N . PRO A 1 221 ? 4.514 -27.717 21.847 1.00 39.03 221 PRO A N 1
ATOM 1677 C CA . PRO A 1 221 ? 4.224 -27.899 23.256 1.00 39.03 221 PRO A CA 1
ATOM 1678 C C . PRO A 1 221 ? 5.538 -27.787 24.037 1.00 39.03 221 PRO A C 1
ATOM 1680 O O . PRO A 1 221 ? 5.992 -28.739 24.664 1.00 39.03 221 PRO A O 1
ATOM 1683 N N . THR A 1 222 ? 6.190 -26.628 24.005 1.00 41.94 222 THR A N 1
ATOM 1684 C CA . THR A 1 222 ? 7.379 -26.377 24.838 1.00 41.94 222 THR A CA 1
ATOM 1685 C C . THR A 1 222 ? 7.288 -25.050 25.577 1.00 41.94 222 THR A C 1
ATOM 1687 O O . THR A 1 222 ? 8.247 -24.303 25.710 1.00 41.94 222 THR A O 1
ATOM 1690 N N . ARG A 1 223 ? 6.158 -24.840 26.257 1.00 32.34 223 ARG A N 1
ATOM 1691 C CA . ARG A 1 223 ? 6.250 -24.489 27.679 1.00 32.34 223 ARG A CA 1
ATOM 1692 C C . ARG A 1 223 ? 5.906 -25.734 28.477 1.00 32.34 223 ARG A C 1
ATOM 1694 O O . ARG A 1 223 ? 4.737 -26.065 28.652 1.00 32.34 223 ARG A O 1
ATOM 1701 N N . ARG A 1 224 ? 6.942 -26.428 28.963 1.00 35.03 224 ARG A N 1
ATOM 1702 C CA . ARG A 1 224 ? 6.807 -27.367 30.082 1.00 35.03 224 ARG A CA 1
ATOM 1703 C C . ARG A 1 224 ? 6.068 -26.618 31.188 1.00 35.03 224 ARG A C 1
ATOM 1705 O O . ARG A 1 224 ? 6.652 -25.752 31.835 1.00 35.03 224 ARG A O 1
ATOM 1712 N N . ARG A 1 225 ? 4.783 -26.918 31.382 1.00 36.28 225 ARG A N 1
ATOM 1713 C CA . ARG A 1 225 ? 4.085 -26.555 32.612 1.00 36.28 225 ARG A CA 1
ATOM 1714 C C . ARG A 1 225 ? 4.871 -27.233 33.730 1.00 36.28 225 ARG A C 1
ATOM 1716 O O . ARG A 1 225 ? 4.868 -28.457 33.825 1.00 36.28 225 ARG A O 1
ATOM 1723 N N . ARG A 1 226 ? 5.609 -26.458 34.529 1.00 37.53 226 ARG A N 1
ATOM 1724 C CA . ARG A 1 226 ? 5.993 -26.934 35.858 1.00 37.53 226 ARG A CA 1
ATOM 1725 C C . ARG A 1 226 ? 4.675 -27.232 36.584 1.00 37.53 226 ARG A C 1
ATOM 1727 O O . ARG A 1 226 ? 3.804 -26.359 36.561 1.00 37.53 226 ARG A O 1
ATOM 1734 N N . PRO A 1 227 ? 4.487 -28.430 37.157 1.00 37.81 227 PRO A N 1
ATOM 1735 C CA . PRO A 1 227 ? 3.333 -28.674 38.003 1.00 37.81 227 PRO A CA 1
ATOM 1736 C C . PRO A 1 227 ? 3.362 -27.658 39.148 1.00 37.81 227 PRO A C 1
ATOM 1738 O O . PRO A 1 227 ? 4.378 -27.524 39.831 1.00 37.81 227 PRO A O 1
ATOM 1741 N N . VAL A 1 228 ? 2.274 -26.908 39.314 1.00 45.22 228 VAL A N 1
ATOM 1742 C CA . VAL A 1 228 ? 2.045 -26.101 40.515 1.00 45.22 228 VAL A CA 1
ATOM 1743 C C . VAL A 1 228 ? 1.702 -27.092 41.632 1.00 45.22 228 VAL A C 1
ATOM 1745 O O . VAL A 1 228 ? 0.756 -27.864 41.454 1.00 45.22 228 VAL A O 1
ATOM 1748 N N . PRO A 1 229 ? 2.447 -27.140 42.749 1.00 34.25 229 PRO A N 1
ATOM 1749 C CA . PRO A 1 229 ? 2.088 -28.005 43.868 1.00 34.25 229 PRO A CA 1
ATOM 1750 C C . PRO A 1 229 ? 0.723 -27.577 44.423 1.00 34.25 229 PRO A C 1
ATOM 1752 O O . PRO A 1 229 ? 0.548 -26.412 44.769 1.00 34.25 229 PRO A O 1
ATOM 1755 N N . GLY A 1 230 ? -0.238 -28.502 44.499 1.00 41.94 230 GLY A N 1
ATOM 1756 C CA . GLY A 1 230 ? -1.521 -28.284 45.186 1.00 41.94 230 GLY A CA 1
ATOM 1757 C C . GLY A 1 230 ? -2.772 -28.119 44.313 1.00 41.94 230 GLY A C 1
ATOM 1758 O O . GLY A 1 230 ? -3.842 -27.890 44.867 1.00 41.94 230 GLY A O 1
ATOM 1759 N N . LEU A 1 231 ? -2.692 -28.264 42.985 1.00 36.59 231 LEU A N 1
ATOM 1760 C CA . LEU A 1 231 ? -3.887 -28.340 42.129 1.00 36.59 231 LEU A CA 1
ATOM 1761 C C . LEU A 1 231 ? -4.296 -29.807 41.895 1.00 36.59 231 LEU A C 1
ATOM 1763 O O . LEU A 1 231 ? -3.464 -30.578 41.413 1.00 36.59 231 LEU A O 1
ATOM 1767 N N . PRO A 1 232 ? -5.543 -30.213 42.209 1.00 39.03 232 PRO A N 1
ATOM 1768 C CA . PRO A 1 232 ? -6.018 -31.559 41.907 1.00 39.03 232 PRO A CA 1
ATOM 1769 C C . PRO A 1 232 ? -6.094 -31.772 40.388 1.00 39.03 232 PRO A C 1
ATOM 1771 O O . PRO A 1 232 ? -6.570 -30.907 39.649 1.00 39.03 232 PRO A O 1
ATOM 1774 N N . GLU A 1 233 ? -5.599 -32.920 39.919 1.00 42.09 233 GLU A N 1
ATOM 1775 C CA . GLU A 1 233 ? -5.707 -33.333 38.517 1.00 42.09 233 GLU A CA 1
ATOM 1776 C C . GLU A 1 233 ? -7.186 -33.423 38.094 1.00 42.09 233 GLU A C 1
ATOM 1778 O O . GLU A 1 233 ? -8.026 -33.855 38.890 1.00 42.09 233 GLU A O 1
ATOM 1783 N N . PRO A 1 234 ? -7.538 -33.055 36.849 1.00 40.22 234 PRO A N 1
ATOM 1784 C CA . PRO A 1 234 ? -8.889 -33.263 36.354 1.00 40.22 234 PRO A CA 1
ATOM 1785 C C . PRO A 1 234 ? -9.163 -34.769 36.257 1.00 40.22 234 PRO A C 1
ATOM 1787 O O . PRO A 1 234 ? -8.574 -35.480 35.441 1.00 40.22 234 PRO A O 1
ATOM 1790 N N . ALA A 1 235 ? -10.060 -35.255 37.113 1.00 38.31 235 ALA A N 1
ATOM 1791 C CA . ALA A 1 235 ? -10.536 -36.627 37.085 1.00 38.31 235 ALA A CA 1
ATOM 1792 C C . ALA A 1 235 ? -11.227 -36.924 35.744 1.00 38.31 235 ALA A C 1
ATOM 1794 O O . ALA A 1 235 ? -12.050 -36.146 35.258 1.00 38.31 235 ALA A O 1
ATOM 1795 N N . CYS A 1 236 ? -10.895 -38.069 35.145 1.00 35.41 236 CYS A N 1
ATOM 1796 C CA . CYS A 1 236 ? -11.609 -38.577 33.978 1.00 35.41 236 CYS A CA 1
ATOM 1797 C C . CYS A 1 236 ? -13.066 -38.904 34.361 1.00 35.41 236 CYS A C 1
ATOM 1799 O O . CYS A 1 236 ? -13.279 -39.524 35.407 1.00 35.41 236 CYS A O 1
ATOM 1801 N N . PRO A 1 237 ? -14.069 -38.555 33.534 1.00 39.12 237 PRO A N 1
ATOM 1802 C CA . PRO A 1 237 ? -15.439 -38.992 33.764 1.00 39.12 237 PRO A CA 1
ATOM 1803 C C . PRO A 1 237 ? -15.524 -40.523 33.679 1.00 39.12 237 PRO A C 1
ATOM 1805 O O . PRO A 1 237 ? -15.006 -41.155 32.755 1.00 39.12 237 PRO A O 1
ATOM 1808 N N . THR A 1 238 ? -16.162 -41.126 34.676 1.00 40.53 238 THR A N 1
ATOM 1809 C CA . THR A 1 238 ? -16.373 -42.569 34.799 1.00 40.53 238 THR A CA 1
ATOM 1810 C C . THR A 1 238 ? -17.254 -43.090 33.657 1.00 40.53 238 THR A C 1
ATOM 1812 O O . THR A 1 238 ? -18.329 -42.559 33.397 1.00 40.53 238 THR A O 1
ATOM 1815 N N . GLY A 1 239 ? -16.792 -44.133 32.952 1.00 41.47 239 GLY A N 1
ATOM 1816 C CA . GLY A 1 239 ? -17.557 -44.813 31.890 1.00 41.47 239 GLY A CA 1
ATOM 1817 C C . GLY A 1 239 ? -16.774 -45.195 30.626 1.00 41.47 239 GLY A C 1
ATOM 1818 O O . GLY A 1 239 ? -17.318 -45.875 29.762 1.00 41.47 239 GLY A O 1
ATOM 1819 N N . TRP A 1 240 ? -15.502 -44.800 30.503 1.00 37.62 240 TRP A N 1
ATOM 1820 C CA . TRP A 1 240 ? -14.680 -45.067 29.317 1.00 37.62 240 TRP A CA 1
ATOM 1821 C C . TRP A 1 240 ? -13.587 -46.103 29.609 1.00 37.62 240 TRP A C 1
ATOM 1823 O O . TRP A 1 240 ? -12.571 -45.796 30.224 1.00 37.62 240 TRP A O 1
ATOM 1833 N N . THR A 1 241 ? -13.757 -47.338 29.130 1.00 45.53 241 THR A N 1
ATOM 1834 C CA . THR A 1 241 ? -12.680 -48.344 29.075 1.00 45.53 241 THR A CA 1
ATOM 1835 C C . THR A 1 241 ? -12.037 -48.322 27.689 1.00 45.53 241 THR A C 1
ATOM 1837 O O . THR A 1 241 ? -12.226 -49.220 26.873 1.00 45.53 241 THR A O 1
ATOM 1840 N N . GLY A 1 242 ? -11.316 -47.245 27.395 1.00 40.12 242 GLY A N 1
ATOM 1841 C CA . GLY A 1 242 ? -10.504 -47.086 26.191 1.00 40.12 242 GLY A CA 1
ATOM 1842 C C . GLY A 1 242 ? -9.384 -46.112 26.522 1.00 40.12 242 GLY A C 1
ATOM 1843 O O . GLY A 1 242 ? -9.661 -44.986 26.916 1.00 40.12 242 GLY A O 1
ATOM 1844 N N . GLY A 1 243 ? -8.136 -46.582 26.485 1.00 36.69 243 GLY A N 1
ATOM 1845 C CA . GLY A 1 243 ? -6.994 -45.899 27.094 1.00 36.69 243 GLY A CA 1
ATOM 1846 C C . GLY A 1 243 ? -6.816 -44.442 26.656 1.00 36.69 243 GLY A C 1
ATOM 1847 O O . GLY A 1 243 ? -6.854 -44.128 25.468 1.00 36.69 243 GLY A O 1
ATOM 1848 N N . CYS A 1 244 ? -6.567 -43.563 27.631 1.00 36.25 244 CYS A N 1
ATOM 1849 C CA . CYS A 1 244 ? -6.194 -42.171 27.397 1.00 36.25 244 CYS A CA 1
ATOM 1850 C C . CYS A 1 244 ? -4.916 -42.080 26.538 1.00 36.25 244 CYS A C 1
ATOM 1852 O O . CYS A 1 244 ? -3.939 -42.786 26.824 1.00 36.25 244 CYS A O 1
ATOM 1854 N N . PRO A 1 245 ? -4.853 -41.178 25.540 1.00 39.00 245 PRO A N 1
ATOM 1855 C CA . PRO A 1 245 ? -3.646 -40.949 24.759 1.00 39.00 245 PRO A CA 1
ATOM 1856 C C . PRO A 1 245 ? -2.660 -40.133 25.605 1.00 39.00 245 PRO A C 1
ATOM 1858 O O . PRO A 1 245 ? -2.606 -38.911 25.532 1.00 39.00 245 PRO A O 1
ATOM 1861 N N . GLY A 1 246 ? -1.915 -40.810 26.479 1.00 37.84 246 GLY A N 1
ATOM 1862 C CA . GLY A 1 246 ? -0.987 -40.142 27.398 1.00 37.84 246 GLY A CA 1
ATOM 1863 C C . GLY A 1 246 ? 0.188 -40.979 27.896 1.00 37.84 246 GLY A C 1
ATOM 1864 O O . GLY A 1 246 ? 1.040 -40.456 28.607 1.00 37.84 246 GLY A O 1
ATOM 1865 N N . LYS A 1 247 ? 0.297 -42.259 27.520 1.00 36.06 247 LYS A N 1
ATOM 1866 C CA . LYS A 1 247 ? 1.489 -43.064 27.825 1.00 36.06 247 LYS A CA 1
ATOM 1867 C C . LYS A 1 247 ? 2.151 -43.538 26.542 1.00 36.06 247 LYS A C 1
ATOM 1869 O O . LYS A 1 247 ? 1.755 -44.534 25.948 1.00 36.06 247 LYS A O 1
ATOM 1874 N N . ALA A 1 248 ? 3.195 -42.815 26.143 1.00 36.50 248 ALA A N 1
ATOM 1875 C CA . ALA A 1 248 ? 4.164 -43.271 25.161 1.00 36.50 248 ALA A CA 1
ATOM 1876 C C . ALA A 1 248 ? 4.862 -44.538 25.688 1.00 36.50 248 ALA A C 1
ATOM 1878 O O . ALA A 1 248 ? 5.839 -44.471 26.433 1.00 36.50 248 ALA A O 1
ATOM 1879 N N . ALA A 1 249 ? 4.345 -45.707 25.318 1.00 34.28 249 ALA A N 1
ATOM 1880 C CA . ALA A 1 249 ? 5.054 -46.963 25.488 1.00 34.28 249 ALA A CA 1
ATOM 1881 C C . ALA A 1 249 ? 6.087 -47.082 24.359 1.00 34.28 249 ALA A C 1
ATOM 1883 O O . ALA A 1 249 ? 5.744 -47.314 23.202 1.00 34.28 249 ALA A O 1
ATOM 1884 N N . ARG A 1 250 ? 7.373 -46.918 24.699 1.00 40.25 250 ARG A N 1
ATOM 1885 C CA . ARG A 1 250 ? 8.488 -47.358 23.851 1.00 40.25 250 ARG A CA 1
ATOM 1886 C C . ARG A 1 250 ? 8.287 -48.836 23.522 1.00 40.25 250 ARG A C 1
ATOM 1888 O O . ARG A 1 250 ? 8.393 -49.658 24.426 1.00 40.25 250 ARG A O 1
ATOM 1895 N N . ARG A 1 251 ? 8.089 -49.179 22.250 1.00 31.52 251 ARG A N 1
ATOM 1896 C CA . ARG A 1 251 ? 8.507 -50.471 21.688 1.00 31.52 251 ARG A CA 1
ATOM 1897 C C . ARG A 1 251 ? 8.686 -50.354 20.175 1.00 31.52 251 ARG A C 1
ATOM 1899 O O . ARG A 1 251 ? 7.895 -49.737 19.474 1.00 31.52 251 ARG A O 1
ATOM 1906 N N . HIS A 1 252 ? 9.808 -50.905 19.732 1.00 34.50 252 HIS A N 1
ATOM 1907 C CA . HIS A 1 252 ? 10.269 -51.005 18.355 1.00 34.50 252 HIS A CA 1
ATOM 1908 C C . HIS A 1 252 ? 9.293 -51.762 17.435 1.00 34.50 252 HIS A C 1
ATOM 1910 O O . HIS A 1 252 ? 8.619 -52.686 17.878 1.00 34.50 252 HIS A O 1
ATOM 1916 N N . ARG A 1 253 ? 9.423 -51.452 16.133 1.00 37.38 253 ARG A N 1
ATOM 1917 C CA . ARG A 1 253 ? 9.065 -52.235 14.928 1.00 37.38 253 ARG A CA 1
ATOM 1918 C C . ARG A 1 253 ? 7.606 -52.208 14.427 1.00 37.38 253 ARG A C 1
ATOM 1920 O O . ARG A 1 253 ? 6.735 -52.915 14.906 1.00 37.38 253 ARG A O 1
ATOM 1927 N N . SER A 1 254 ? 7.449 -51.461 13.325 1.00 40.59 254 SER A N 1
ATOM 1928 C CA . SER A 1 254 ? 6.804 -51.860 12.058 1.00 40.59 254 SER A CA 1
ATOM 1929 C C . SER A 1 254 ? 5.399 -52.480 12.101 1.00 40.59 254 SER A C 1
ATOM 1931 O O . SER A 1 254 ? 5.273 -53.702 12.117 1.00 40.59 254 SER A O 1
ATOM 1933 N N . ARG A 1 255 ? 4.370 -51.625 11.976 1.00 33.72 255 ARG A N 1
ATOM 1934 C CA . ARG A 1 255 ? 3.221 -51.685 11.029 1.00 33.72 255 ARG A CA 1
ATOM 1935 C C . ARG A 1 255 ? 2.120 -50.707 11.493 1.00 33.72 255 ARG A C 1
ATOM 1937 O O . ARG A 1 255 ? 1.877 -50.635 12.695 1.00 33.72 255 ARG A O 1
ATOM 1944 N N . PRO A 1 256 ? 1.449 -49.953 10.601 1.00 38.34 256 PRO A N 1
ATOM 1945 C CA . PRO A 1 256 ? 0.350 -49.080 11.005 1.00 38.34 256 PRO A CA 1
ATOM 1946 C C . PRO A 1 256 ? -0.919 -49.911 11.247 1.00 38.34 256 PRO A C 1
ATOM 1948 O O . PRO A 1 256 ? -1.394 -50.602 10.349 1.00 38.34 256 PRO A O 1
ATOM 1951 N N . ALA A 1 257 ? -1.456 -49.859 12.466 1.00 36.03 257 ALA A N 1
ATOM 1952 C CA . ALA A 1 257 ? -2.759 -50.429 12.792 1.00 36.03 257 ALA A CA 1
ATOM 1953 C C . ALA A 1 257 ? -3.851 -49.385 12.516 1.00 36.03 257 ALA A C 1
ATOM 1955 O O . ALA A 1 257 ? -3.920 -48.354 13.185 1.00 36.03 257 ALA A O 1
ATOM 1956 N N . THR A 1 258 ? -4.694 -49.650 11.522 1.00 36.25 258 THR A N 1
ATOM 1957 C CA . THR A 1 258 ? -5.968 -48.962 11.296 1.00 36.25 258 THR A CA 1
ATOM 1958 C C . THR A 1 258 ? -6.958 -49.362 12.391 1.00 36.25 258 THR A C 1
ATOM 1960 O O . THR A 1 258 ? -7.223 -50.546 12.583 1.00 36.25 258 THR A O 1
ATOM 1963 N N . TRP A 1 259 ? -7.532 -48.385 13.098 1.00 35.50 259 TRP A N 1
ATOM 1964 C CA . TRP A 1 259 ? -8.600 -48.618 14.076 1.00 35.50 259 TRP A CA 1
ATOM 1965 C C . TRP A 1 259 ? -9.870 -47.886 13.646 1.00 35.50 259 TRP A C 1
ATOM 1967 O O . TRP A 1 259 ? -9.883 -46.665 13.511 1.00 35.50 259 TRP A O 1
ATOM 1977 N N . THR A 1 260 ? -10.943 -48.643 13.429 1.00 36.84 260 THR A N 1
ATOM 1978 C CA . THR A 1 260 ? -12.303 -48.143 13.205 1.00 36.84 260 THR A CA 1
ATOM 1979 C C . THR A 1 260 ? -13.074 -48.158 14.527 1.00 36.84 260 THR A C 1
ATOM 1981 O O . THR A 1 260 ? -13.160 -49.182 15.201 1.00 36.84 260 THR A O 1
ATOM 1984 N N . CYS A 1 261 ? -13.648 -47.016 14.915 1.00 34.03 261 CYS A N 1
ATOM 1985 C CA . CYS A 1 261 ? -14.480 -46.904 16.115 1.00 34.03 261 CYS A CA 1
ATOM 1986 C C . CYS A 1 261 ? -15.929 -47.309 15.815 1.00 34.03 261 CYS A C 1
ATOM 1988 O O . CYS A 1 261 ? -16.585 -46.713 14.962 1.00 34.03 261 CYS A O 1
ATOM 1990 N N . ARG A 1 262 ? -16.461 -48.280 16.569 1.00 34.88 262 ARG A N 1
ATOM 1991 C CA . ARG A 1 262 ? -17.878 -48.674 16.541 1.00 34.88 262 ARG A CA 1
ATOM 1992 C C . ARG A 1 262 ? -18.544 -48.285 17.862 1.00 34.88 262 ARG A C 1
ATOM 1994 O O . ARG A 1 262 ? -18.107 -48.714 18.925 1.00 34.88 262 ARG A O 1
ATOM 2001 N N . ARG A 1 263 ? -19.613 -47.485 17.801 1.00 33.69 263 ARG A N 1
ATOM 2002 C CA . ARG A 1 263 ? -20.446 -47.126 18.964 1.00 33.69 263 ARG A CA 1
ATOM 2003 C C . ARG A 1 263 ? -21.233 -48.353 19.445 1.00 33.69 263 ARG A C 1
ATOM 2005 O O . ARG A 1 263 ? -21.939 -48.967 18.645 1.00 33.69 263 ARG A O 1
ATOM 2012 N N . ARG A 1 264 ? -21.168 -48.678 20.741 1.00 31.19 264 ARG A N 1
ATOM 2013 C CA . ARG A 1 264 ? -22.130 -49.588 21.389 1.00 31.19 264 ARG A CA 1
ATOM 2014 C C . ARG A 1 264 ? -23.405 -48.792 21.682 1.00 31.19 264 ARG A C 1
ATOM 2016 O O . ARG A 1 264 ? -23.328 -47.754 22.330 1.00 31.19 264 ARG A O 1
ATOM 2023 N N . ARG A 1 265 ? -24.550 -49.251 21.169 1.00 36.38 265 ARG A N 1
ATOM 2024 C CA . ARG A 1 265 ? -25.867 -48.856 21.688 1.00 36.38 265 ARG A CA 1
ATOM 2025 C C . ARG A 1 265 ? -26.172 -49.728 22.904 1.00 36.38 265 ARG A C 1
ATOM 2027 O O . ARG A 1 265 ? -25.909 -50.930 22.861 1.00 36.38 265 ARG A O 1
ATOM 2034 N N . GLY A 1 266 ? -26.708 -49.094 23.932 1.00 37.03 266 GLY A N 1
ATOM 2035 C CA . GLY A 1 266 ? -27.157 -49.650 25.199 1.00 37.03 266 GLY A CA 1
ATOM 2036 C C . GLY A 1 266 ? -27.543 -48.469 26.055 1.00 37.03 266 GLY A C 1
ATOM 2037 O O . GLY A 1 266 ? -26.602 -47.884 26.627 1.00 37.03 266 GLY A O 1
#

Organism: Streptomyces avermitilis (NCBI:txid33903)